Protein AF-A0A2I1HV55-F1 (afdb_monomer_lite)

Radius of gyration: 21.76 Å; chains: 1; bounding box: 55×46×58 Å

Secondary structure (DSSP, 8-state):
--SSHHHHHHHHHHHIIIIIIS--SS----TT-TTTTPPPTT-S-HHHHHHHHHHHHHSTTEEE--HHHHHHHHHHHHHH---TT------GGGHHHHHHHHHHHHHHHHHHHHHHHHSEESS--SS-HHHHHHHHHHIIIIIIB-TTSPBPPSHHHHHHHHT-HHHHHHSS---HHHHHHHHHHHHHHHHHTTS--EEE--HHHHHHHHHHHHTTTGGGSHHHHHHHHHHHHTSEEP-GGGSS-SSTTT-HHHHHHHHHHHHHTTTT--------

Sequence (276 aa):
MSDIYEVLETIKERHEREKHEEGKEESQIDPSCPICYKVKEGSEPEWFKEFWKIFRKVILATMNYNKNTIRKLEEYIVLTRKDKDDKYILNRKKRKRVKELEKVNRKGEELLDVIVVSIKYRDEPNYKKIGIISVIKMICEHYIFDKEDNLLVEEKKIEGILGNEELLKYKYIIEDDELDRRFVVLEEWLEKEKIVIIEFITQHTMRYFKEILHMEKSILNEENRDTVKNFQKNIKYQWWDKNKYPEPWVNDDLTDKIIGKIVETKGFVEEYSDES

pLDDT: mean 83.13, std 14.66, range [30.66, 95.81]

Structure (mmCIF, N/CA/C/O backbone):
data_AF-A0A2I1HV55-F1
#
_entry.id   AF-A0A2I1HV55-F1
#
loop_
_atom_site.group_PDB
_atom_site.id
_atom_site.type_symbol
_atom_site.label_atom_id
_atom_site.label_alt_id
_atom_site.label_comp_id
_atom_site.label_asym_id
_atom_site.label_entity_id
_atom_site.label_seq_id
_atom_site.pdbx_PDB_ins_code
_atom_site.Cartn_x
_atom_site.Cartn_y
_atom_site.Cartn_z
_atom_site.occupancy
_atom_site.B_iso_or_equiv
_atom_site.auth_seq_id
_atom_site.auth_comp_id
_atom_site.auth_asym_id
_atom_site.auth_atom_id
_atom_site.pdbx_PDB_model_num
ATOM 1 N N . MET A 1 1 ? -14.077 2.758 -5.188 1.00 56.19 1 MET A N 1
ATOM 2 C CA . MET A 1 1 ? -14.573 1.470 -4.689 1.00 56.19 1 MET A CA 1
ATOM 3 C C . MET A 1 1 ? -13.497 0.842 -3.829 1.00 56.19 1 MET A C 1
ATOM 5 O O . MET A 1 1 ? -12.349 0.787 -4.272 1.00 56.19 1 MET A O 1
ATOM 9 N N . SER A 1 2 ? -13.857 0.478 -2.605 1.00 75.75 2 SER A N 1
ATOM 10 C CA . SER A 1 2 ? -13.031 -0.210 -1.622 1.00 75.75 2 SER A CA 1
ATOM 11 C C . SER A 1 2 ? -13.100 -1.714 -1.865 1.00 75.75 2 SER A C 1
ATOM 13 O O . SER A 1 2 ? -14.172 -2.276 -2.041 1.00 75.75 2 SER A O 1
ATOM 15 N N . ASP A 1 3 ? -11.952 -2.374 -1.862 1.00 85.69 3 ASP A N 1
ATOM 16 C CA . ASP A 1 3 ? -11.796 -3.817 -2.068 1.00 85.69 3 ASP A CA 1
ATOM 17 C C . ASP A 1 3 ? -11.895 -4.637 -0.769 1.00 85.69 3 ASP A C 1
ATOM 19 O O . ASP A 1 3 ? -11.708 -5.850 -0.792 1.00 85.69 3 ASP A O 1
ATOM 23 N N . ILE A 1 4 ? -12.198 -3.989 0.362 1.00 86.94 4 ILE A N 1
ATOM 24 C CA . ILE A 1 4 ? -12.287 -4.636 1.682 1.00 86.94 4 ILE A CA 1
ATOM 25 C C . ILE A 1 4 ? -13.660 -4.512 2.344 1.00 86.94 4 ILE A C 1
ATOM 27 O O . ILE A 1 4 ? -13.966 -5.293 3.241 1.00 86.94 4 ILE A O 1
ATOM 31 N N . TYR A 1 5 ? -14.492 -3.550 1.936 1.00 88.12 5 TYR A N 1
ATOM 32 C CA . TYR A 1 5 ? -15.674 -3.163 2.712 1.00 88.12 5 TYR A CA 1
ATOM 33 C C . TYR A 1 5 ? -16.725 -4.279 2.828 1.00 88.12 5 TYR A C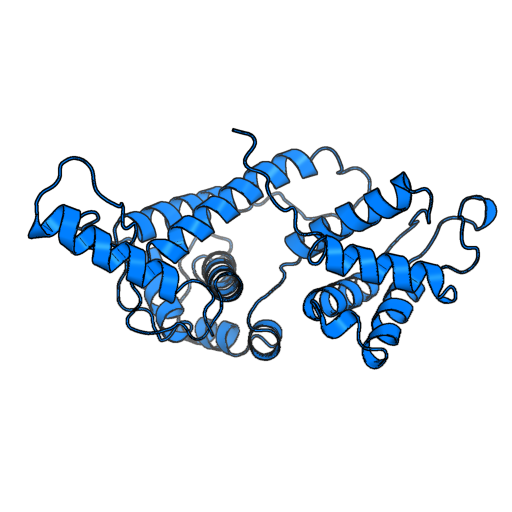 1
ATOM 35 O O . TYR A 1 5 ? -17.126 -4.620 3.937 1.00 88.12 5 TYR A O 1
ATOM 43 N N . GLU A 1 6 ? -17.114 -4.906 1.715 1.00 90.31 6 GLU A N 1
ATOM 44 C CA . GLU A 1 6 ? -18.122 -5.984 1.711 1.00 90.31 6 GLU A CA 1
ATOM 45 C C . GLU A 1 6 ? -17.689 -7.200 2.550 1.00 90.31 6 GLU A C 1
ATOM 47 O O . GLU A 1 6 ? -18.490 -7.801 3.274 1.00 90.31 6 GLU A O 1
ATOM 52 N N . VAL A 1 7 ? -16.396 -7.538 2.491 1.00 91.06 7 VAL A N 1
ATOM 53 C CA . VAL A 1 7 ? -15.806 -8.633 3.274 1.00 91.06 7 VAL A CA 1
ATOM 54 C C . VAL A 1 7 ? -15.873 -8.313 4.767 1.00 91.06 7 VAL A C 1
ATOM 56 O O . VAL A 1 7 ? -16.269 -9.167 5.562 1.00 91.06 7 VAL A O 1
ATOM 59 N N . LEU A 1 8 ? -15.531 -7.081 5.155 1.00 91.06 8 LEU A N 1
ATOM 60 C CA . LEU A 1 8 ? -15.565 -6.645 6.551 1.00 91.06 8 LEU A CA 1
ATOM 61 C C . LEU A 1 8 ? -16.991 -6.592 7.111 1.00 91.06 8 LEU A C 1
ATOM 63 O O . LEU A 1 8 ? -17.203 -7.044 8.235 1.00 91.06 8 LEU A O 1
ATOM 67 N N . GLU A 1 9 ? -17.971 -6.113 6.341 1.00 91.38 9 GLU A N 1
ATOM 68 C CA . GLU A 1 9 ? -19.377 -6.121 6.772 1.00 91.38 9 GLU A CA 1
ATOM 69 C C . GLU A 1 9 ? -19.891 -7.551 6.988 1.00 91.38 9 GLU A C 1
ATOM 71 O O . GLU A 1 9 ? -20.493 -7.837 8.021 1.00 91.38 9 GLU A O 1
ATOM 76 N N . THR A 1 10 ? -19.542 -8.491 6.104 1.00 92.75 10 THR A N 1
ATOM 77 C CA . THR A 1 10 ? -19.904 -9.910 6.280 1.00 92.75 10 THR A CA 1
ATOM 78 C C . THR A 1 10 ? -19.297 -10.510 7.557 1.00 92.75 10 THR A C 1
ATOM 80 O O . THR A 1 10 ? -19.974 -11.228 8.300 1.00 92.75 10 THR A O 1
ATOM 83 N N . ILE A 1 11 ? -18.017 -10.225 7.832 1.00 92.81 11 ILE A N 1
ATOM 84 C CA . ILE A 1 11 ? -17.323 -10.682 9.049 1.00 92.81 11 ILE A CA 1
ATOM 85 C C . ILE A 1 11 ? -18.006 -10.119 10.299 1.00 92.81 11 ILE A C 1
ATOM 87 O O . ILE A 1 11 ? -18.261 -10.861 11.250 1.00 92.81 11 ILE A O 1
ATOM 91 N N . LYS A 1 12 ? -18.329 -8.826 10.278 1.00 91.69 12 LYS A N 1
ATOM 92 C CA . LYS A 1 12 ? -18.973 -8.100 11.373 1.00 91.69 12 LYS A CA 1
ATOM 93 C C . LYS A 1 12 ? -20.374 -8.626 11.670 1.00 91.69 12 LYS A C 1
ATOM 95 O O . LYS A 1 12 ? -20.667 -8.923 12.824 1.00 91.69 12 LYS A O 1
ATOM 100 N N . GLU A 1 13 ? -21.222 -8.799 10.657 1.00 93.00 13 GLU A N 1
ATOM 101 C CA . GLU A 1 13 ? -22.581 -9.335 10.833 1.00 93.00 13 GLU A CA 1
ATOM 102 C C . GLU A 1 13 ? -22.577 -10.744 11.435 1.00 93.00 13 GLU A C 1
ATOM 104 O O . GLU A 1 13 ? -23.430 -11.084 12.259 1.00 93.00 13 GLU A O 1
ATOM 109 N N . ARG A 1 14 ? -21.616 -11.582 11.028 1.00 93.88 14 ARG A N 1
ATOM 110 C CA . ARG A 1 14 ? -21.459 -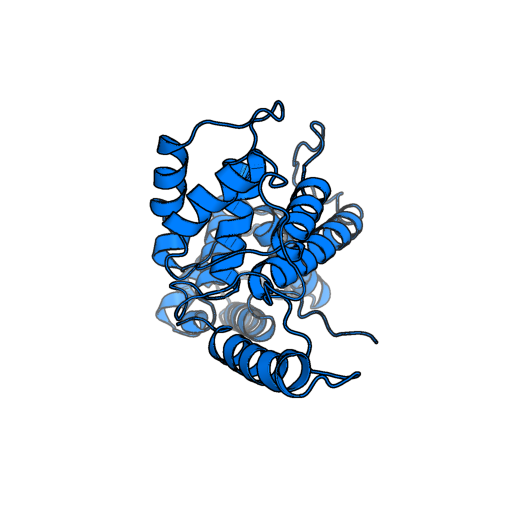12.922 11.598 1.00 93.88 14 ARG A CA 1
ATOM 111 C C . ARG A 1 14 ? -20.933 -12.860 13.033 1.00 93.88 14 ARG A C 1
ATOM 113 O O . ARG A 1 14 ? -21.473 -13.554 13.889 1.00 93.88 14 ARG A O 1
ATOM 120 N N . HIS A 1 15 ? -19.925 -12.030 13.300 1.00 94.81 15 HIS A N 1
ATOM 121 C CA . HIS A 1 15 ? -19.361 -11.860 14.639 1.00 94.81 15 HIS A CA 1
ATOM 122 C C . HIS A 1 15 ? -20.397 -11.354 15.645 1.00 94.81 15 HIS A C 1
ATOM 124 O O . HIS A 1 15 ? -20.510 -11.930 16.723 1.00 94.81 15 HIS A O 1
ATOM 130 N N . GLU A 1 16 ? -21.173 -10.325 15.293 1.00 93.56 16 GLU A N 1
ATOM 131 C CA . GLU A 1 16 ? -22.202 -9.759 16.172 1.00 93.56 16 GLU A CA 1
ATOM 132 C C . GLU A 1 16 ? -23.207 -10.837 16.596 1.00 93.56 16 GLU A C 1
ATOM 134 O O . GLU A 1 16 ? -23.417 -11.075 17.786 1.00 93.56 16 GLU A O 1
ATOM 139 N N . ARG A 1 17 ? -23.734 -11.583 15.622 1.00 95.19 17 ARG A N 1
ATOM 140 C CA . ARG A 1 17 ? -24.693 -12.661 15.867 1.00 95.19 17 ARG A CA 1
ATOM 141 C C . ARG A 1 17 ? -24.103 -13.787 16.706 1.00 95.19 17 ARG A C 1
ATOM 143 O O . ARG A 1 17 ? -24.653 -14.157 17.735 1.00 95.19 17 ARG A O 1
ATOM 150 N N . GLU A 1 18 ? -22.970 -14.342 16.288 1.00 95.56 18 GLU A N 1
ATOM 151 C CA . GLU A 1 18 ? -22.400 -15.522 16.942 1.00 95.56 18 GLU A CA 1
ATOM 152 C C . GLU A 1 18 ? -21.845 -15.196 18.332 1.00 95.56 18 GLU A C 1
ATOM 154 O O . GLU A 1 18 ? -22.039 -15.973 19.269 1.00 95.56 18 GLU A O 1
ATOM 159 N N . LYS A 1 19 ? -21.148 -14.061 18.480 1.00 94.50 19 LYS A N 1
ATOM 160 C CA . LYS A 1 19 ? -20.424 -13.729 19.710 1.00 94.50 19 LYS A CA 1
ATOM 161 C C . LYS A 1 19 ? -21.252 -12.938 20.710 1.00 94.50 19 LYS A C 1
ATOM 163 O O . LYS A 1 19 ? -21.110 -13.175 21.911 1.00 94.50 19 LYS A O 1
ATOM 168 N N . HIS A 1 20 ? -22.056 -11.984 20.245 1.00 94.00 20 HIS A N 1
ATOM 169 C CA . HIS A 1 20 ? -22.759 -11.044 21.119 1.00 94.00 20 HIS A CA 1
ATOM 170 C C . HIS A 1 20 ? -24.234 -11.396 21.315 1.00 94.00 20 HIS A C 1
ATOM 172 O O . HIS A 1 20 ? -24.726 -11.236 22.431 1.00 94.00 20 HIS A O 1
ATOM 178 N N . GLU A 1 21 ? -24.915 -11.932 20.298 1.00 93.81 21 GLU A N 1
ATOM 179 C CA . GLU A 1 21 ? -26.325 -12.339 20.413 1.00 93.81 21 GLU A CA 1
ATOM 180 C C . GLU A 1 21 ? -26.481 -13.789 20.903 1.00 93.81 21 GLU A C 1
ATOM 182 O O . GLU A 1 21 ? -27.211 -14.050 21.857 1.00 93.81 21 GLU A O 1
ATOM 187 N N . GLU A 1 22 ? -25.783 -14.739 20.273 1.00 94.31 22 GLU A N 1
ATOM 188 C CA . GLU A 1 22 ? -25.900 -16.179 20.553 1.00 94.31 22 GLU A CA 1
ATOM 189 C C . GLU A 1 22 ? -24.940 -16.665 21.653 1.00 94.31 22 GLU A C 1
ATOM 191 O O . GLU A 1 22 ? -25.144 -17.737 22.223 1.00 94.31 22 GLU A O 1
ATOM 196 N N . GLY A 1 23 ? -23.891 -15.894 21.958 1.00 90.12 23 GLY A N 1
ATOM 197 C CA . GLY A 1 23 ? -22.930 -16.211 23.018 1.00 90.12 23 GLY A CA 1
ATOM 198 C C . GLY A 1 23 ? -22.081 -17.460 22.756 1.00 90.12 23 GLY A C 1
ATOM 199 O O . GLY A 1 23 ? -21.675 -18.128 23.708 1.00 90.12 23 GLY A O 1
ATOM 200 N N . LYS A 1 24 ? -21.804 -17.795 21.489 1.00 91.44 24 LYS A N 1
ATOM 201 C CA . LYS A 1 24 ? -20.988 -18.961 21.124 1.00 91.44 24 LYS A CA 1
ATOM 202 C C . LYS A 1 24 ? -19.561 -18.848 21.680 1.00 91.44 24 LYS A C 1
ATOM 204 O O . LYS A 1 24 ? -18.936 -17.778 21.674 1.00 91.44 24 LYS A O 1
ATOM 209 N N . GLU A 1 25 ? -19.030 -19.978 22.148 1.00 82.81 25 GLU A N 1
ATOM 210 C CA . GLU A 1 25 ? -17.636 -20.075 22.598 1.00 82.81 25 GLU A CA 1
ATOM 211 C C . GLU A 1 25 ? -16.672 -19.884 21.418 1.00 82.81 25 GLU A C 1
ATOM 213 O O . GLU A 1 25 ? -15.801 -19.011 21.476 1.00 82.81 25 GLU A O 1
ATOM 218 N N . GLU A 1 26 ? -16.909 -20.610 20.322 1.00 89.25 26 GLU A N 1
ATOM 219 C CA . GLU A 1 26 ? -16.237 -20.445 19.032 1.00 89.25 26 GLU A CA 1
ATOM 220 C C . GLU A 1 26 ? -17.108 -19.610 18.086 1.00 89.25 26 GLU A C 1
ATOM 222 O O . GLU A 1 26 ? -18.242 -19.974 17.773 1.00 89.25 26 GLU A O 1
ATOM 227 N N . SER A 1 27 ? -16.579 -18.475 17.634 1.00 90.12 27 SER A N 1
ATOM 228 C CA . SER A 1 27 ? -17.272 -17.551 16.737 1.00 90.12 27 SER A CA 1
ATOM 229 C C . SER A 1 27 ? -16.304 -16.965 15.721 1.00 90.12 27 SER A C 1
ATOM 231 O O . SER A 1 27 ? -15.097 -16.883 15.972 1.00 90.12 27 SER A O 1
ATOM 233 N N . GLN A 1 28 ? -16.843 -16.446 14.621 1.00 92.06 28 GLN A N 1
ATOM 234 C CA . GLN A 1 28 ? -16.116 -15.523 13.758 1.00 92.06 28 GLN A CA 1
ATOM 235 C C . GLN A 1 28 ? -15.471 -14.415 14.602 1.00 92.06 28 GLN A C 1
ATOM 237 O O . GLN A 1 28 ? -16.089 -13.893 15.531 1.00 92.06 28 GLN A O 1
ATOM 242 N N . ILE A 1 29 ? -14.226 -14.057 14.291 1.00 91.31 29 ILE A N 1
ATOM 243 C CA . ILE A 1 29 ? -13.523 -12.935 14.921 1.00 91.31 29 ILE A CA 1
ATOM 244 C C . ILE A 1 29 ? -13.687 -11.708 14.025 1.00 91.31 29 ILE A C 1
ATOM 246 O O . ILE A 1 29 ? -13.382 -11.777 12.834 1.00 91.31 29 ILE A O 1
ATOM 250 N N . ASP A 1 30 ? -14.134 -10.598 14.612 1.00 92.00 30 ASP A N 1
ATOM 251 C CA . ASP A 1 30 ? -14.120 -9.270 13.998 1.00 92.00 30 ASP A CA 1
ATOM 252 C C . ASP A 1 30 ? -13.060 -8.392 14.689 1.00 92.00 30 ASP A C 1
ATOM 254 O O . ASP A 1 30 ? -13.270 -7.940 15.821 1.00 92.00 30 ASP A O 1
ATOM 258 N N . PRO A 1 31 ? -11.920 -8.115 14.028 1.00 90.56 31 PRO A N 1
ATOM 259 C CA . PRO A 1 31 ? -10.875 -7.246 14.563 1.00 90.56 31 PRO A CA 1
ATOM 260 C C . PRO A 1 31 ? -11.330 -5.810 14.841 1.00 90.56 31 PRO A C 1
ATOM 262 O O . PRO A 1 31 ? -10.637 -5.112 15.585 1.00 90.56 31 PRO A O 1
ATOM 265 N N . SER A 1 32 ? -12.447 -5.366 14.252 1.00 91.69 32 SER A N 1
ATOM 266 C CA . SER A 1 32 ? -13.011 -4.019 14.396 1.00 91.69 32 SER A CA 1
ATOM 267 C C . SER A 1 32 ? -13.986 -3.879 15.573 1.00 91.69 32 SER A C 1
ATOM 269 O O . SER A 1 32 ? -14.321 -2.756 15.966 1.00 91.69 32 SER A O 1
ATOM 271 N N . CYS A 1 33 ? -14.373 -4.990 16.212 1.00 93.06 33 CYS A N 1
ATOM 272 C CA . CYS A 1 33 ? -15.414 -5.003 17.234 1.00 93.06 33 CYS A CA 1
ATOM 273 C C . CYS A 1 33 ? -15.076 -4.109 18.453 1.00 93.06 33 CYS A C 1
ATOM 275 O O . CYS A 1 33 ? -14.133 -4.390 19.206 1.00 93.06 33 CYS A O 1
ATOM 277 N N . PRO A 1 34 ? -15.863 -3.046 18.721 1.00 88.94 34 PRO A N 1
ATOM 278 C CA . PRO A 1 34 ? -15.599 -2.125 19.827 1.00 88.94 34 PRO A CA 1
ATOM 279 C C . PRO A 1 34 ? -15.957 -2.716 21.199 1.00 88.94 34 PRO A C 1
ATOM 281 O O . PRO A 1 34 ? -15.507 -2.196 22.220 1.00 88.94 34 PRO A O 1
ATOM 284 N N . ILE A 1 35 ? -16.758 -3.788 21.236 1.00 90.38 35 ILE A N 1
ATOM 285 C CA . ILE A 1 35 ? -17.125 -4.498 22.468 1.00 90.38 35 ILE A CA 1
ATOM 286 C C . ILE A 1 35 ? -15.957 -5.390 22.898 1.00 90.38 35 ILE A C 1
ATOM 288 O O . ILE A 1 35 ? -15.477 -5.277 24.027 1.00 90.38 35 ILE A O 1
ATOM 292 N N . CYS A 1 36 ? -15.447 -6.219 21.982 1.00 91.31 36 CYS A N 1
ATOM 293 C CA . CYS A 1 36 ? -14.304 -7.098 22.229 1.00 91.31 36 CYS A CA 1
ATOM 294 C C . CYS A 1 36 ? -13.002 -6.328 22.486 1.00 91.31 36 CYS A C 1
ATOM 296 O O . CYS A 1 36 ? -12.198 -6.741 23.322 1.00 91.31 36 CYS A O 1
ATOM 298 N N . TYR A 1 37 ? -12.800 -5.195 21.807 1.00 91.56 37 TYR A N 1
ATOM 299 C CA . TYR A 1 37 ? -11.558 -4.418 21.869 1.00 91.56 37 TYR A CA 1
ATOM 300 C C . TYR A 1 37 ? -11.769 -3.011 22.436 1.00 91.56 37 TYR A C 1
ATOM 302 O O . TYR A 1 37 ? -11.230 -2.029 21.923 1.00 91.56 37 TYR A O 1
ATOM 310 N N . LYS A 1 38 ? -12.544 -2.903 23.518 1.00 91.38 38 LYS A N 1
ATOM 311 C CA . LYS A 1 38 ? -12.895 -1.621 24.137 1.00 91.38 38 LYS A CA 1
ATOM 312 C C . LYS A 1 38 ? -11.663 -0.789 24.519 1.00 91.38 38 LYS A C 1
ATOM 314 O O . LYS A 1 38 ? -10.763 -1.254 25.225 1.00 91.38 38 LYS A O 1
ATOM 319 N N . VAL A 1 39 ? -11.666 0.473 24.098 1.00 90.88 39 VAL A N 1
ATOM 320 C CA . VAL A 1 39 ? -10.716 1.496 24.553 1.00 90.88 39 VAL A CA 1
ATOM 321 C C . VAL A 1 39 ? -11.201 2.039 25.896 1.00 90.88 39 VAL A C 1
ATOM 323 O O . VAL A 1 39 ? -12.391 2.309 26.072 1.00 90.88 39 VAL A O 1
ATOM 326 N N . LYS A 1 40 ? -10.298 2.149 26.876 1.00 89.62 40 LYS A N 1
ATOM 327 C CA . LYS A 1 40 ? -10.624 2.805 28.147 1.00 89.62 40 LYS A CA 1
ATOM 328 C C . LYS A 1 40 ? -10.631 4.311 27.908 1.00 89.62 40 LYS A C 1
ATOM 330 O O . LYS A 1 40 ? -9.668 4.836 27.359 1.00 89.62 40 LYS A O 1
ATOM 335 N N . GLU A 1 41 ? -11.696 4.982 28.318 1.00 84.31 41 GLU A N 1
ATOM 336 C CA . GLU A 1 41 ? -11.830 6.427 28.147 1.00 84.31 41 GLU A CA 1
ATOM 337 C C . GLU A 1 41 ? -10.637 7.166 28.771 1.00 84.31 41 GLU A C 1
ATOM 339 O O . GLU A 1 41 ? -10.267 6.899 29.918 1.00 84.31 41 GLU A O 1
ATOM 344 N N . GLY A 1 42 ? -9.998 8.042 27.992 1.00 84.56 42 GLY A N 1
ATOM 345 C CA . GLY A 1 42 ? -8.838 8.822 28.423 1.00 84.56 42 GLY A CA 1
ATOM 346 C C . GLY A 1 42 ? -7.515 8.049 28.450 1.00 84.56 42 GLY A C 1
ATOM 347 O O . GLY A 1 42 ? -6.513 8.594 28.909 1.00 84.56 42 GLY A O 1
ATOM 348 N N . SER A 1 43 ? -7.488 6.798 27.977 1.00 90.12 43 SER A N 1
ATOM 349 C CA . SER A 1 43 ? -6.251 6.006 27.853 1.00 90.12 43 SER A CA 1
ATOM 350 C C . SER A 1 43 ? -5.543 6.183 26.511 1.00 90.12 43 SER A C 1
ATOM 352 O O . SER A 1 43 ? -4.450 5.651 26.320 1.00 90.12 43 SER A O 1
ATOM 354 N N . GLU A 1 44 ? -6.158 6.911 25.581 1.00 92.00 44 GLU A N 1
ATOM 355 C CA . GLU A 1 44 ? -5.612 7.155 24.256 1.00 92.00 44 GLU A CA 1
ATOM 356 C C . GLU A 1 44 ? -4.355 8.032 24.333 1.00 92.00 44 GLU A C 1
ATOM 358 O O . GLU A 1 44 ? -4.419 9.149 24.863 1.00 92.00 44 GLU A O 1
ATOM 363 N N . PRO A 1 45 ? -3.223 7.577 23.766 1.00 90.44 45 PRO A N 1
ATOM 364 C CA . PRO A 1 45 ? -2.032 8.405 23.651 1.00 90.44 45 PRO A CA 1
ATOM 365 C C . PRO A 1 45 ? -2.301 9.671 22.833 1.00 90.44 45 PRO A C 1
ATOM 367 O O . PRO A 1 45 ? -3.048 9.639 21.855 1.00 90.44 45 PRO A O 1
ATOM 370 N N . GLU A 1 46 ? -1.641 10.776 23.178 1.00 88.88 46 GLU A N 1
ATOM 371 C CA . GLU A 1 46 ? -1.851 12.051 22.478 1.00 88.88 46 GLU A CA 1
ATOM 372 C C . GLU A 1 46 ? -1.490 11.960 20.989 1.00 88.88 46 GLU A C 1
ATOM 374 O O . GLU A 1 46 ? -2.250 12.403 20.132 1.00 88.88 46 GLU A O 1
ATOM 379 N N . TRP A 1 47 ? -0.401 11.255 20.666 1.00 88.00 47 TRP A N 1
ATOM 380 C CA . TRP A 1 47 ? 0.009 10.984 19.286 1.00 88.00 47 TRP A CA 1
ATOM 381 C C . TRP A 1 47 ? -1.079 10.264 18.474 1.00 88.00 47 TRP A C 1
ATOM 383 O O . TRP A 1 47 ? -1.219 10.496 17.273 1.00 88.00 47 TRP A O 1
ATOM 393 N N . PHE A 1 48 ? -1.869 9.403 19.124 1.00 92.38 48 PHE A N 1
ATOM 394 C CA . PHE A 1 48 ? -2.930 8.654 18.462 1.00 92.38 48 PHE A CA 1
ATOM 395 C C . PHE A 1 48 ? -4.135 9.549 18.169 1.00 92.38 48 PHE A C 1
ATOM 397 O O . PHE A 1 48 ? -4.746 9.428 17.109 1.00 92.38 48 PHE A O 1
ATOM 404 N N . LYS A 1 49 ? -4.471 10.476 19.074 1.00 90.81 49 LYS A N 1
ATOM 405 C CA . LYS A 1 49 ? -5.550 11.451 18.844 1.00 90.81 49 LYS A CA 1
ATOM 406 C C . LYS A 1 49 ? -5.236 12.338 17.642 1.00 90.81 49 LYS A C 1
ATOM 408 O O . LYS A 1 49 ? -6.104 12.528 16.789 1.00 90.81 49 LYS A O 1
ATOM 413 N N . GLU A 1 50 ? -3.991 12.799 17.547 1.00 88.25 50 GLU A N 1
ATOM 414 C CA . GLU A 1 50 ? -3.473 13.563 16.409 1.00 88.25 50 GLU A CA 1
ATOM 415 C C . GLU A 1 50 ? -3.559 12.759 15.106 1.00 88.25 50 GLU A C 1
ATOM 417 O O . GLU A 1 50 ? -4.170 13.208 14.131 1.00 88.25 50 GLU A O 1
ATOM 422 N N . PHE A 1 51 ? -3.044 11.521 15.108 1.00 91.62 51 PHE A N 1
ATOM 423 C CA . PHE A 1 51 ? -3.186 10.599 13.979 1.00 91.62 51 PHE A CA 1
ATOM 424 C C . PHE A 1 51 ? -4.650 10.461 13.552 1.00 91.62 51 PHE A C 1
ATOM 426 O O . PHE A 1 51 ? -4.980 10.676 12.385 1.00 91.62 51 PHE A O 1
ATOM 433 N N . TRP A 1 52 ? -5.542 10.147 14.495 1.00 93.06 52 TRP A N 1
ATOM 434 C CA . TRP A 1 52 ? -6.948 9.885 14.209 1.00 93.06 52 TRP A CA 1
ATOM 435 C C . TRP A 1 52 ? -7.651 11.113 13.630 1.00 93.06 52 TRP A C 1
ATOM 437 O O . TRP A 1 52 ? -8.462 10.991 12.708 1.00 93.06 52 TRP A O 1
ATOM 447 N N . LYS A 1 53 ? -7.320 12.309 14.128 1.00 89.75 53 LYS A N 1
ATOM 448 C CA . LYS A 1 53 ? -7.867 13.572 13.626 1.00 89.75 53 LYS A CA 1
ATOM 449 C C . LYS A 1 53 ? -7.459 13.851 12.181 1.00 89.75 53 LYS A C 1
ATOM 451 O O . LYS A 1 53 ? -8.292 14.335 11.413 1.00 89.75 53 LYS A O 1
ATOM 456 N N . ILE A 1 54 ? -6.216 13.556 11.805 1.00 89.44 54 ILE A N 1
ATOM 457 C CA . ILE A 1 54 ? -5.743 13.699 10.421 1.00 89.44 54 ILE A CA 1
ATOM 458 C C . ILE A 1 54 ? -6.383 12.617 9.548 1.00 89.44 54 ILE A C 1
ATOM 460 O O . ILE A 1 54 ? -6.997 12.924 8.526 1.00 89.44 54 ILE A O 1
ATOM 464 N N . PHE A 1 55 ? -6.315 11.362 9.986 1.00 92.44 55 PHE A N 1
ATOM 465 C CA . PHE A 1 55 ? -6.792 10.203 9.240 1.00 92.44 55 PHE A CA 1
ATOM 466 C C . PHE A 1 55 ? -8.269 10.325 8.850 1.00 92.44 55 PHE A C 1
ATOM 468 O O . PHE A 1 55 ? -8.607 10.168 7.678 1.00 92.44 55 PHE A O 1
ATOM 475 N N . ARG A 1 56 ? -9.147 10.724 9.782 1.00 92.12 56 ARG A N 1
ATOM 476 C CA . ARG A 1 56 ? -10.586 10.899 9.506 1.00 92.12 56 ARG A CA 1
ATOM 477 C C . ARG A 1 56 ? -10.919 12.021 8.518 1.00 92.12 56 ARG A C 1
ATOM 479 O O . ARG A 1 56 ? -12.018 12.040 7.972 1.00 92.12 56 ARG A O 1
A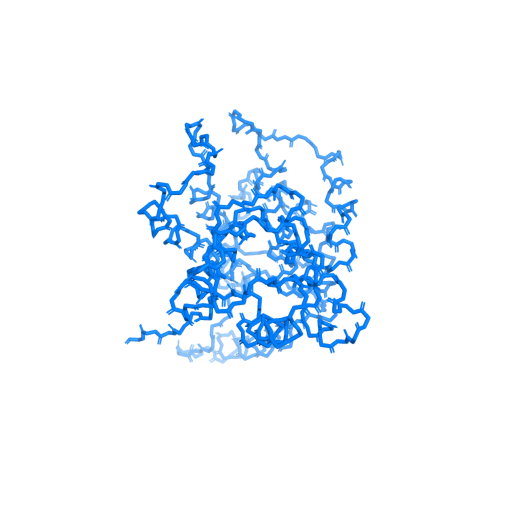TOM 486 N N . LYS A 1 57 ? -10.014 12.989 8.320 1.00 90.56 57 LYS A N 1
ATOM 487 C CA . LYS A 1 57 ? -10.183 14.054 7.316 1.00 90.56 57 LYS A CA 1
ATOM 488 C C . LYS A 1 57 ? -9.846 13.565 5.907 1.00 90.56 57 LYS A C 1
ATOM 490 O O . LYS A 1 57 ? -10.339 14.139 4.943 1.00 90.56 57 LYS A O 1
ATOM 495 N N . VAL A 1 58 ? -9.027 12.518 5.794 1.00 89.81 58 VAL A N 1
ATOM 496 C CA . VAL A 1 58 ? -8.604 11.929 4.515 1.00 89.81 58 VAL A CA 1
ATOM 497 C C . VAL A 1 58 ? -9.488 10.732 4.147 1.00 89.81 58 VAL A C 1
ATOM 499 O O . VAL A 1 58 ? -9.980 10.649 3.019 1.00 89.81 58 VAL A O 1
ATOM 502 N N . ILE A 1 59 ? -9.740 9.831 5.104 1.00 92.12 59 ILE A N 1
ATOM 503 C CA . ILE A 1 59 ? -10.599 8.650 4.945 1.00 92.12 59 ILE A CA 1
ATOM 504 C C . ILE A 1 59 ? -11.970 8.927 5.573 1.00 92.12 59 ILE A C 1
ATOM 506 O O . ILE A 1 59 ? -12.213 8.670 6.756 1.00 92.12 59 ILE A O 1
ATOM 510 N N . LEU A 1 60 ? -12.881 9.461 4.760 1.00 89.44 60 LEU A N 1
ATOM 511 C CA . LEU A 1 60 ? -14.146 10.046 5.226 1.00 89.44 60 LEU A CA 1
ATOM 512 C C . LEU A 1 60 ? -15.117 9.030 5.843 1.00 89.44 60 LEU A C 1
ATOM 514 O O . LEU A 1 60 ? -15.929 9.390 6.691 1.00 89.44 60 LEU A O 1
ATOM 518 N N . ALA A 1 61 ? -15.021 7.763 5.439 1.00 90.69 61 ALA A N 1
ATOM 519 C CA . ALA A 1 61 ? -15.905 6.698 5.904 1.00 90.69 61 ALA A CA 1
ATOM 520 C C . ALA A 1 61 ? -15.553 6.164 7.304 1.00 90.69 61 ALA A C 1
ATOM 522 O O . ALA A 1 61 ? -16.243 5.292 7.826 1.00 90.69 61 ALA A O 1
ATOM 523 N N . THR A 1 62 ? -14.469 6.636 7.920 1.00 88.94 62 THR A N 1
ATOM 524 C CA . THR A 1 62 ? -14.020 6.130 9.225 1.00 88.94 62 THR A CA 1
ATOM 525 C C . THR A 1 62 ? -14.984 6.539 10.335 1.00 88.94 62 THR A C 1
ATOM 527 O O . THR A 1 62 ? -15.324 7.710 10.508 1.00 88.94 62 THR A O 1
ATOM 530 N N . MET A 1 63 ? -15.453 5.553 11.099 1.00 89.31 63 MET A N 1
ATOM 531 C CA . MET A 1 63 ? -16.421 5.754 12.176 1.00 89.31 63 MET A CA 1
ATOM 532 C C . MET A 1 63 ? -15.749 5.718 13.540 1.00 89.31 63 MET A C 1
ATOM 534 O O . MET A 1 63 ? -15.968 6.612 14.356 1.00 89.31 63 MET A O 1
ATOM 538 N N . ASN A 1 64 ? -14.977 4.665 13.805 1.00 90.06 64 ASN A N 1
ATOM 539 C CA . ASN A 1 64 ? -14.370 4.449 15.110 1.00 90.06 64 ASN A CA 1
ATOM 540 C C . ASN A 1 64 ? -13.097 3.604 15.003 1.00 90.06 64 ASN A C 1
ATOM 542 O O . ASN A 1 64 ? -12.862 2.933 13.999 1.00 90.06 64 ASN A O 1
ATOM 546 N N . TYR A 1 65 ? -12.309 3.617 16.067 1.00 94.06 65 TYR A N 1
ATOM 547 C CA . TYR A 1 65 ? -11.160 2.743 16.274 1.00 94.06 65 TYR A CA 1
ATOM 548 C C . TYR A 1 65 ? -11.378 1.912 17.534 1.00 94.06 65 TYR A C 1
ATOM 550 O O . TYR A 1 65 ? -12.315 2.137 18.306 1.00 94.06 65 TYR A O 1
ATOM 558 N N . ASN A 1 66 ? -10.495 0.948 17.757 1.00 94.06 66 ASN A N 1
ATOM 559 C CA . ASN A 1 66 ? -10.514 0.146 18.966 1.00 94.06 66 ASN A CA 1
ATOM 560 C C . ASN A 1 66 ? -9.094 -0.058 19.518 1.00 94.06 66 ASN A C 1
ATOM 562 O O . ASN A 1 66 ? -8.112 0.480 18.999 1.00 94.06 66 ASN A O 1
ATOM 566 N N . LYS A 1 67 ? -8.969 -0.830 20.601 1.00 93.81 67 LYS A N 1
ATOM 567 C CA . LYS A 1 67 ? -7.678 -1.069 21.256 1.00 93.81 67 LYS A CA 1
ATOM 568 C C . LYS A 1 67 ? -6.661 -1.754 20.332 1.00 93.81 67 LYS A C 1
ATOM 570 O O . LYS A 1 67 ? -5.465 -1.498 20.471 1.00 93.81 67 LYS A O 1
ATOM 575 N N . ASN A 1 68 ? -7.106 -2.602 19.402 1.00 93.06 68 ASN A N 1
ATOM 576 C CA . ASN A 1 68 ? -6.207 -3.219 18.426 1.00 93.06 68 ASN A CA 1
ATOM 577 C C . ASN A 1 68 ? -5.637 -2.177 17.476 1.00 93.06 68 ASN A C 1
ATOM 579 O O . ASN A 1 68 ? -4.431 -2.201 17.256 1.00 93.06 68 ASN A O 1
ATOM 583 N N . THR A 1 69 ? -6.464 -1.252 16.980 1.00 95.06 69 THR A N 1
ATOM 584 C CA . THR A 1 69 ? -6.011 -0.173 16.093 1.00 95.06 69 THR A CA 1
ATOM 585 C C . THR A 1 69 ? -4.877 0.620 16.736 1.00 95.06 69 THR A C 1
ATOM 587 O O . THR A 1 69 ? -3.816 0.758 16.137 1.00 95.06 69 THR A O 1
ATOM 590 N N . ILE A 1 70 ? -5.065 1.072 17.984 1.00 94.62 70 ILE A N 1
ATOM 591 C CA . ILE A 1 70 ? -4.060 1.859 18.718 1.00 94.62 70 ILE A CA 1
ATOM 592 C C . ILE A 1 70 ? -2.769 1.055 18.886 1.00 94.62 70 ILE A C 1
ATOM 594 O O . ILE A 1 70 ? -1.696 1.515 18.504 1.00 94.62 70 ILE A O 1
ATOM 598 N N . ARG A 1 71 ? -2.877 -0.166 19.425 1.00 93.62 71 ARG A N 1
ATOM 599 C CA . ARG A 1 71 ? -1.714 -1.011 19.727 1.00 93.62 71 ARG A CA 1
ATOM 600 C C . ARG A 1 71 ? -0.923 -1.366 18.471 1.00 93.62 71 ARG A C 1
ATOM 602 O O . ARG A 1 71 ? 0.300 -1.358 18.487 1.00 93.62 71 ARG A O 1
ATOM 609 N N . LYS A 1 72 ? -1.614 -1.708 17.386 1.00 95.25 72 LYS A N 1
ATOM 610 C CA . LYS A 1 72 ? -0.963 -2.125 16.143 1.00 95.25 72 LYS A CA 1
ATOM 611 C C . LYS A 1 72 ? -0.308 -0.962 15.425 1.00 95.25 72 LYS A C 1
ATOM 613 O O . LYS A 1 72 ? 0.774 -1.135 14.877 1.00 95.25 72 LYS A O 1
ATOM 618 N N . LEU A 1 73 ? -0.906 0.221 15.509 1.00 94.06 73 LEU A N 1
ATOM 619 C CA . LEU A 1 73 ? -0.287 1.442 15.019 1.00 94.06 73 LEU A CA 1
ATOM 620 C C . LEU A 1 73 ? 0.958 1.820 15.833 1.00 94.06 73 LEU A C 1
ATOM 622 O O . LEU A 1 73 ? 1.959 2.225 15.253 1.00 94.06 73 LEU A O 1
ATOM 626 N N . GLU A 1 74 ? 0.936 1.627 17.153 1.00 91.38 74 GLU A N 1
ATOM 627 C CA . GLU A 1 74 ? 2.119 1.802 18.005 1.00 91.38 74 GLU A CA 1
ATOM 628 C C . GLU A 1 74 ? 3.239 0.820 17.630 1.00 91.38 74 GLU A C 1
ATOM 630 O O . GLU A 1 74 ? 4.373 1.239 17.409 1.00 91.38 74 GLU A O 1
ATOM 635 N N . GLU A 1 75 ? 2.915 -0.471 17.484 1.00 91.44 75 GLU A N 1
ATOM 636 C CA . GLU A 1 75 ? 3.857 -1.496 17.012 1.00 91.44 75 GLU A CA 1
ATOM 637 C C . GLU A 1 75 ? 4.447 -1.127 15.645 1.00 91.44 75 GLU A C 1
ATOM 639 O O . GLU A 1 75 ? 5.654 -1.262 15.452 1.00 91.44 75 GLU A O 1
ATOM 644 N N . TYR A 1 76 ? 3.618 -0.624 14.724 1.00 90.88 76 TYR A N 1
ATOM 645 C CA . TYR A 1 76 ? 4.056 -0.178 13.403 1.00 90.88 76 TYR A CA 1
ATOM 646 C C . TYR A 1 76 ? 5.049 0.979 13.513 1.00 90.88 76 TYR A C 1
ATOM 648 O O . TYR A 1 76 ? 6.150 0.884 12.982 1.00 90.88 76 TYR A O 1
ATOM 656 N N . ILE A 1 77 ? 4.700 2.034 14.255 1.00 86.62 77 ILE A N 1
ATOM 657 C CA . ILE A 1 77 ? 5.555 3.214 14.446 1.00 86.62 77 ILE A CA 1
ATOM 658 C C . ILE A 1 77 ? 6.897 2.821 15.071 1.00 86.62 77 ILE A C 1
ATOM 660 O O . ILE A 1 77 ? 7.941 3.293 14.631 1.00 86.62 77 ILE A O 1
ATOM 664 N N . VAL A 1 78 ? 6.895 1.963 16.094 1.00 84.31 78 VAL A N 1
ATOM 665 C CA . VAL A 1 78 ? 8.134 1.498 16.737 1.00 84.31 78 VAL A CA 1
ATOM 666 C C . VAL A 1 78 ? 8.991 0.691 15.763 1.00 84.31 78 VAL A C 1
ATOM 668 O O . VAL A 1 78 ? 10.210 0.836 15.762 1.00 84.31 78 VAL A O 1
ATOM 671 N N . LEU A 1 79 ? 8.365 -0.142 14.931 1.00 83.50 79 LEU A N 1
ATOM 672 C CA . LEU A 1 79 ? 9.048 -0.998 13.966 1.00 83.50 79 LEU A CA 1
ATOM 673 C C . LEU A 1 79 ? 9.669 -0.216 12.800 1.00 83.50 79 LEU A C 1
ATOM 675 O O . LEU A 1 79 ? 10.750 -0.580 12.343 1.00 83.50 79 LEU A O 1
ATOM 679 N N . THR A 1 80 ? 8.985 0.816 12.298 1.00 77.44 80 THR A N 1
ATOM 680 C CA . THR A 1 80 ? 9.381 1.549 11.081 1.00 77.44 80 THR A CA 1
ATOM 681 C C . THR A 1 80 ? 10.144 2.841 11.349 1.00 77.44 80 THR A C 1
ATOM 683 O O . THR A 1 80 ? 10.656 3.463 10.414 1.00 77.44 80 THR A O 1
ATOM 686 N N . ARG A 1 81 ? 10.289 3.243 12.617 1.00 71.88 81 ARG A N 1
ATOM 687 C CA . ARG A 1 81 ? 11.173 4.347 13.003 1.00 71.88 81 ARG A CA 1
ATOM 688 C C . ARG A 1 81 ? 12.609 4.052 12.563 1.00 71.88 81 ARG A C 1
ATOM 690 O O . ARG A 1 81 ? 13.255 3.130 13.048 1.00 71.88 81 ARG A O 1
ATOM 697 N N . LYS A 1 82 ? 13.106 4.866 11.630 1.00 60.19 82 LYS A N 1
ATOM 698 C CA . LYS A 1 82 ? 14.477 4.798 11.110 1.00 60.19 82 LYS A CA 1
ATOM 699 C C . LYS A 1 82 ? 15.440 5.340 12.171 1.00 60.19 82 LYS A C 1
ATOM 701 O O . LYS A 1 82 ? 15.297 6.489 12.590 1.00 60.19 82 LYS A O 1
ATOM 706 N N . ASP A 1 83 ? 16.431 4.548 12.580 1.00 51.75 83 ASP A N 1
ATOM 707 C CA . ASP A 1 83 ? 17.537 5.046 13.403 1.00 51.75 83 ASP A CA 1
ATOM 708 C C . ASP A 1 83 ? 18.252 6.200 12.676 1.00 51.75 83 ASP A C 1
ATOM 710 O O . ASP A 1 83 ? 18.447 6.172 11.457 1.00 51.75 83 ASP A O 1
ATOM 714 N N . LYS A 1 84 ? 18.668 7.228 13.431 1.00 46.31 84 LYS A N 1
ATOM 715 C CA . LYS A 1 84 ? 19.262 8.486 12.921 1.00 46.31 84 LYS A CA 1
ATOM 716 C C . LYS A 1 84 ? 20.503 8.294 12.024 1.00 46.31 84 LYS A C 1
ATOM 718 O O . LYS A 1 84 ? 20.887 9.229 11.321 1.00 46.31 84 LYS A O 1
ATOM 723 N N . ASP A 1 85 ? 21.095 7.100 12.015 1.00 41.97 85 ASP A N 1
ATOM 724 C CA . ASP A 1 85 ? 22.305 6.746 11.264 1.00 41.97 85 ASP A CA 1
ATOM 725 C C . ASP A 1 85 ? 22.055 6.048 9.915 1.00 41.97 85 ASP A C 1
ATOM 727 O O . ASP A 1 85 ? 23.004 5.830 9.150 1.00 41.97 85 ASP A O 1
ATOM 731 N N . ASP A 1 86 ? 20.803 5.752 9.552 1.00 44.47 86 ASP A N 1
ATOM 732 C CA . ASP A 1 86 ? 20.482 5.130 8.264 1.00 44.47 86 ASP A CA 1
ATOM 733 C C . ASP A 1 86 ? 20.459 6.156 7.119 1.00 44.47 86 ASP A C 1
ATOM 735 O O . ASP A 1 86 ? 19.451 6.438 6.467 1.00 44.47 86 ASP A O 1
ATOM 739 N N . LYS A 1 87 ? 21.637 6.715 6.815 1.00 38.97 87 LYS A N 1
ATOM 740 C CA . LYS A 1 87 ? 21.872 7.403 5.542 1.00 38.97 87 LYS A CA 1
ATOM 741 C C . LYS A 1 87 ? 21.670 6.409 4.399 1.00 38.97 87 LYS A C 1
ATOM 743 O O . LYS A 1 87 ? 22.495 5.527 4.136 1.00 38.97 87 LYS A O 1
ATOM 748 N N . TYR A 1 88 ? 20.554 6.584 3.705 1.00 42.06 88 TYR A N 1
ATOM 749 C CA . TYR A 1 88 ? 20.217 5.872 2.488 1.00 42.06 88 TYR A CA 1
ATOM 750 C C . TYR A 1 88 ? 21.256 6.177 1.397 1.00 42.06 88 TYR A C 1
ATOM 752 O O . TYR A 1 88 ? 21.331 7.284 0.874 1.00 42.06 88 TYR A O 1
ATOM 760 N N . ILE A 1 89 ? 22.115 5.202 1.093 1.00 37.81 89 ILE A N 1
ATOM 761 C CA . ILE A 1 89 ? 23.053 5.247 -0.034 1.00 37.81 89 ILE A CA 1
ATOM 762 C C . ILE A 1 89 ? 22.792 4.001 -0.876 1.00 37.81 89 ILE A C 1
ATOM 764 O O . ILE A 1 89 ? 23.120 2.886 -0.448 1.00 37.81 89 ILE A O 1
ATOM 768 N N . LEU A 1 90 ? 22.210 4.206 -2.064 1.00 42.94 90 LEU A N 1
ATOM 769 C CA . LEU A 1 90 ? 22.133 3.205 -3.127 1.00 42.94 90 LEU A CA 1
ATOM 770 C C . LEU A 1 90 ? 23.561 2.868 -3.557 1.00 42.94 90 LEU A C 1
ATOM 772 O O . LEU A 1 90 ? 24.239 3.653 -4.219 1.00 42.94 90 LEU A O 1
ATOM 776 N N . ASN A 1 91 ? 24.044 1.695 -3.171 1.00 44.41 91 ASN A N 1
ATOM 777 C CA . ASN A 1 91 ? 25.202 1.112 -3.822 1.00 44.41 91 ASN A CA 1
ATOM 778 C C . ASN A 1 91 ? 25.038 -0.407 -3.868 1.00 44.41 91 ASN A C 1
ATOM 780 O O . ASN A 1 91 ? 24.609 -1.024 -2.889 1.00 44.41 91 ASN A O 1
ATOM 784 N N . ARG A 1 92 ? 25.443 -1.003 -4.995 1.00 45.41 92 ARG A N 1
ATOM 785 C CA . ARG A 1 92 ? 25.348 -2.434 -5.361 1.00 45.41 92 ARG A CA 1
ATOM 786 C C . ARG A 1 92 ? 25.782 -3.426 -4.265 1.00 45.41 92 ARG A C 1
ATOM 788 O O . ARG A 1 92 ? 25.429 -4.598 -4.298 1.00 45.41 92 ARG A O 1
ATOM 795 N N . LYS A 1 93 ? 26.540 -2.962 -3.265 1.00 46.50 93 LYS A N 1
ATOM 796 C CA . LYS A 1 93 ? 27.067 -3.738 -2.131 1.00 46.50 93 LYS A CA 1
ATOM 797 C C . LYS A 1 93 ? 26.049 -4.062 -1.017 1.00 46.50 93 LYS A C 1
ATOM 799 O O . LYS A 1 93 ? 26.439 -4.698 -0.041 1.00 46.50 93 LYS A O 1
ATOM 804 N N . LYS A 1 94 ? 24.768 -3.674 -1.119 1.00 51.94 94 LYS A N 1
ATOM 805 C CA . LYS A 1 94 ? 23.767 -3.864 -0.041 1.00 51.94 94 LYS A CA 1
ATOM 806 C C . LYS A 1 94 ? 22.809 -5.066 -0.169 1.00 51.94 94 LYS A C 1
ATOM 808 O O . LYS A 1 94 ? 21.947 -5.187 0.695 1.00 51.94 94 LYS A O 1
ATOM 813 N N . ARG A 1 95 ? 23.001 -6.023 -1.095 1.00 51.47 95 ARG A N 1
ATOM 814 C CA . ARG A 1 95 ? 22.147 -7.242 -1.214 1.00 51.47 95 ARG A CA 1
ATOM 815 C C . ARG A 1 95 ? 21.955 -8.030 0.108 1.00 51.47 95 ARG A C 1
ATOM 817 O O . ARG A 1 95 ? 20.944 -8.690 0.289 1.00 51.47 95 ARG A O 1
ATOM 824 N N . LYS A 1 96 ? 22.882 -7.935 1.078 1.00 46.97 96 LYS A N 1
ATOM 825 C CA . LYS A 1 96 ? 22.762 -8.597 2.398 1.00 46.97 96 LYS A CA 1
ATOM 826 C C . LYS A 1 96 ? 21.908 -7.831 3.429 1.00 46.97 96 LYS A C 1
ATOM 828 O O . LYS A 1 96 ? 21.315 -8.477 4.282 1.00 46.97 96 LYS A O 1
ATOM 833 N N . ARG A 1 97 ? 21.816 -6.493 3.349 1.00 51.50 97 ARG A N 1
ATOM 834 C CA . ARG A 1 97 ? 20.945 -5.678 4.232 1.00 51.50 97 ARG A CA 1
ATOM 835 C C . ARG A 1 97 ? 19.482 -5.688 3.784 1.00 51.50 97 ARG A C 1
ATOM 837 O O . ARG A 1 97 ? 18.600 -5.474 4.603 1.00 51.50 97 ARG A O 1
ATOM 844 N N . VAL A 1 98 ? 19.245 -5.984 2.506 1.00 56.59 98 VAL A N 1
ATOM 845 C CA . VAL A 1 98 ? 17.906 -6.110 1.921 1.00 56.59 98 VAL A CA 1
ATOM 846 C C . VAL A 1 98 ? 17.079 -7.169 2.660 1.00 56.59 98 VAL A C 1
ATOM 848 O O . VAL A 1 98 ? 15.966 -6.864 3.042 1.00 56.59 98 VAL A O 1
ATOM 851 N N . LYS A 1 99 ? 17.646 -8.329 3.028 1.00 58.41 99 LYS A N 1
ATOM 852 C CA . LYS A 1 99 ? 16.900 -9.392 3.739 1.00 58.41 99 LYS A CA 1
ATOM 853 C C . LYS A 1 99 ? 16.432 -9.040 5.153 1.00 58.41 99 LYS A C 1
ATOM 855 O O . LYS A 1 99 ? 15.412 -9.548 5.612 1.00 58.41 99 LYS A O 1
ATOM 860 N N . GLU A 1 100 ? 17.201 -8.243 5.892 1.00 60.56 100 GLU A N 1
ATOM 861 C CA . GLU A 1 100 ? 16.787 -7.787 7.228 1.00 60.56 100 GLU A CA 1
ATOM 862 C C . GLU A 1 100 ? 15.739 -6.681 7.112 1.00 60.56 100 GLU A C 1
ATOM 864 O O . GLU A 1 100 ? 14.729 -6.726 7.811 1.00 60.56 100 GLU A O 1
ATOM 869 N N . LEU A 1 101 ? 15.927 -5.768 6.155 1.00 64.12 101 LEU A N 1
ATOM 870 C CA . LEU A 1 101 ? 14.956 -4.730 5.824 1.00 64.12 101 LEU A CA 1
ATOM 871 C C . LEU A 1 101 ? 13.633 -5.329 5.313 1.00 64.12 101 LEU A C 1
ATOM 873 O O . LEU A 1 101 ? 12.570 -4.920 5.753 1.00 64.12 101 LEU A O 1
ATOM 877 N N . GLU A 1 102 ? 13.683 -6.368 4.478 1.00 67.00 102 GLU A N 1
ATOM 878 C CA . GLU A 1 102 ? 12.520 -7.131 4.005 1.00 67.00 102 GLU A CA 1
ATOM 879 C C . GLU A 1 102 ? 11.731 -7.751 5.159 1.00 67.00 102 GLU A C 1
ATOM 881 O O . GLU A 1 102 ? 10.505 -7.734 5.147 1.00 67.00 102 GLU A O 1
ATOM 886 N N . LYS A 1 103 ? 12.404 -8.292 6.184 1.00 69.62 103 LYS A N 1
ATOM 887 C CA . LYS A 1 103 ? 11.718 -8.858 7.357 1.00 69.62 103 LYS A CA 1
ATOM 888 C C . LYS A 1 103 ? 11.014 -7.788 8.185 1.00 69.62 103 LYS A C 1
ATOM 890 O O . LYS A 1 103 ? 9.918 -8.041 8.679 1.00 69.62 103 LYS A O 1
ATOM 895 N N . VAL A 1 104 ? 11.650 -6.633 8.369 1.00 72.88 104 VAL A N 1
ATOM 896 C CA . VAL A 1 104 ? 11.055 -5.488 9.074 1.00 72.88 104 VAL A CA 1
ATOM 897 C C . VAL A 1 104 ? 9.863 -4.957 8.282 1.00 72.88 104 VAL A C 1
ATOM 899 O O . VAL A 1 104 ? 8.781 -4.821 8.843 1.00 72.88 104 VAL A O 1
ATOM 902 N N . ASN A 1 105 ? 10.017 -4.774 6.972 1.00 74.00 105 ASN A N 1
ATOM 903 C CA . ASN A 1 105 ? 8.952 -4.295 6.096 1.00 74.00 105 ASN A CA 1
ATOM 904 C C . ASN A 1 105 ? 7.771 -5.258 6.049 1.00 74.00 105 ASN A C 1
ATOM 906 O O . ASN A 1 105 ? 6.642 -4.817 6.196 1.00 74.00 105 ASN A O 1
ATOM 910 N N . ARG A 1 106 ? 8.015 -6.569 5.937 1.00 78.44 106 ARG A N 1
ATOM 911 C CA . ARG A 1 106 ? 6.958 -7.592 5.969 1.00 78.44 106 ARG A CA 1
ATOM 912 C C . ARG A 1 106 ? 6.119 -7.498 7.236 1.00 78.44 106 ARG A C 1
ATOM 914 O O . ARG A 1 106 ? 4.902 -7.420 7.163 1.00 78.44 106 ARG A O 1
ATOM 921 N N . LYS A 1 107 ? 6.780 -7.433 8.394 1.00 84.38 107 LYS A N 1
ATOM 922 C CA . LYS A 1 107 ? 6.093 -7.222 9.672 1.00 84.38 107 LYS A CA 1
ATOM 923 C C . LYS A 1 107 ? 5.336 -5.893 9.686 1.00 84.38 107 LYS A C 1
ATOM 925 O O . LYS A 1 107 ? 4.253 -5.826 10.249 1.00 84.38 107 LYS A O 1
ATOM 930 N N . GLY A 1 108 ? 5.888 -4.848 9.071 1.00 87.50 108 GLY A N 1
ATOM 931 C CA . GLY A 1 108 ? 5.221 -3.559 8.898 1.00 87.50 108 GLY A CA 1
ATOM 932 C C . GLY A 1 108 ? 3.930 -3.673 8.088 1.00 87.50 108 GLY A C 1
ATOM 933 O O . GLY A 1 108 ? 2.890 -3.222 8.557 1.00 87.50 108 GLY A O 1
ATOM 934 N N . GLU A 1 109 ? 3.970 -4.326 6.926 1.00 87.44 109 GLU A N 1
ATOM 935 C CA . GLU A 1 109 ? 2.799 -4.560 6.068 1.00 87.44 109 GLU A CA 1
ATOM 936 C C . GLU A 1 109 ? 1.741 -5.428 6.769 1.00 87.44 109 GLU A C 1
ATOM 938 O O . GLU A 1 109 ? 0.560 -5.086 6.762 1.00 87.44 109 GLU A O 1
ATOM 943 N N . GLU A 1 110 ? 2.150 -6.488 7.478 1.00 90.62 110 GLU A N 1
ATOM 944 C CA . GLU A 1 110 ? 1.247 -7.306 8.306 1.00 90.62 110 GLU A CA 1
ATOM 945 C C . GLU A 1 110 ? 0.547 -6.465 9.389 1.00 90.62 110 GLU A C 1
ATOM 947 O O . GLU A 1 110 ? -0.644 -6.637 9.662 1.00 90.62 110 GLU A O 1
ATOM 952 N N . LEU A 1 111 ? 1.266 -5.528 10.017 1.00 93.62 111 LEU A N 1
ATOM 953 C CA . LEU A 1 111 ? 0.679 -4.613 10.994 1.00 93.62 111 LEU A CA 1
ATOM 954 C C . LEU A 1 111 ? -0.307 -3.645 10.333 1.00 93.62 111 LEU A C 1
ATOM 956 O O . LEU A 1 111 ? -1.390 -3.447 10.882 1.00 93.62 111 LEU A O 1
ATOM 960 N N . LEU A 1 112 ? 0.031 -3.077 9.173 1.00 94.25 112 LEU A N 1
ATOM 961 C CA . LEU A 1 112 ? -0.844 -2.176 8.409 1.00 94.25 112 LEU A CA 1
ATOM 962 C C . LEU A 1 112 ? -2.141 -2.869 7.996 1.00 94.25 112 LEU A C 1
ATOM 964 O O . LEU A 1 112 ? -3.218 -2.296 8.163 1.00 94.25 112 LEU A O 1
ATOM 968 N N . ASP A 1 113 ? -2.056 -4.124 7.568 1.00 92.94 113 ASP A N 1
ATOM 969 C CA . ASP A 1 113 ? -3.213 -4.957 7.265 1.00 92.94 113 ASP A CA 1
ATOM 970 C C . ASP A 1 113 ? -4.144 -5.101 8.467 1.00 92.94 113 ASP A C 1
ATOM 972 O O . ASP A 1 113 ? -5.347 -4.846 8.355 1.00 92.94 113 ASP A O 1
ATOM 976 N N . VAL A 1 114 ? -3.588 -5.434 9.636 1.00 93.62 114 VAL A N 1
ATOM 977 C CA . VAL A 1 114 ? -4.359 -5.538 10.882 1.00 93.62 114 VAL A CA 1
ATOM 978 C C . VAL A 1 114 ? -4.948 -4.184 11.287 1.00 93.62 114 VAL A C 1
ATOM 980 O O . VAL A 1 114 ? -6.097 -4.125 11.731 1.00 93.62 114 VAL A O 1
ATOM 983 N N . ILE A 1 115 ? -4.198 -3.089 11.132 1.00 95.81 115 ILE A N 1
ATOM 984 C CA . ILE A 1 115 ? -4.677 -1.735 11.440 1.00 95.81 115 ILE A CA 1
ATOM 985 C C . ILE A 1 115 ? -5.905 -1.422 10.586 1.00 95.81 115 ILE A C 1
ATOM 987 O O . ILE A 1 115 ? -6.940 -1.065 11.151 1.00 95.81 115 ILE A O 1
ATOM 991 N N . VAL A 1 116 ? -5.825 -1.615 9.266 1.00 95.31 116 VAL A N 1
ATOM 992 C CA . VAL A 1 116 ? -6.921 -1.324 8.331 1.00 95.31 116 VAL A CA 1
ATOM 993 C C . VAL A 1 116 ? -8.181 -2.115 8.679 1.00 95.31 116 VAL A C 1
ATOM 995 O O . VAL A 1 116 ? -9.250 -1.521 8.795 1.00 95.31 116 VAL A O 1
ATOM 998 N N . VAL A 1 117 ? -8.074 -3.425 8.922 1.00 93.88 117 VAL A N 1
ATOM 999 C CA . VAL A 1 117 ? -9.256 -4.250 9.249 1.00 93.88 117 VAL A CA 1
ATOM 1000 C C . VAL A 1 117 ? -9.787 -4.024 10.669 1.00 93.88 117 VAL A C 1
ATOM 1002 O O . VAL A 1 117 ? -10.923 -4.381 10.960 1.00 93.88 117 VAL A O 1
ATOM 1005 N N . SER A 1 118 ? -8.989 -3.439 11.569 1.00 94.50 118 SER A N 1
ATOM 1006 C CA . SER A 1 118 ? -9.430 -3.093 12.930 1.00 94.50 118 SER A CA 1
ATOM 1007 C C . SER A 1 118 ? -10.198 -1.772 13.014 1.00 94.50 118 SER A C 1
ATOM 1009 O O . SER A 1 118 ? -10.798 -1.471 14.047 1.00 94.50 118 SER A O 1
ATOM 1011 N N . ILE A 1 119 ? -10.170 -0.960 11.956 1.00 94.56 119 ILE A N 1
ATOM 1012 C CA . ILE A 1 119 ? -10.902 0.303 11.902 1.00 94.56 119 ILE A CA 1
ATOM 1013 C C . ILE A 1 119 ? -12.361 0.013 11.564 1.00 94.56 119 ILE A C 1
ATOM 1015 O O . ILE A 1 119 ? -12.673 -0.716 10.626 1.00 94.56 119 ILE A O 1
ATOM 1019 N N . LYS A 1 120 ? -13.277 0.630 12.312 1.00 91.50 120 LYS A N 1
ATOM 1020 C CA . LYS A 1 120 ? -14.702 0.558 12.010 1.00 91.50 120 LYS A CA 1
ATOM 1021 C C . LYS A 1 120 ? -15.055 1.625 10.984 1.00 91.50 120 LYS A C 1
ATOM 1023 O O . LYS A 1 120 ? -14.898 2.820 11.251 1.00 91.50 120 LYS A O 1
ATOM 1028 N N . TYR A 1 121 ? -15.583 1.196 9.846 1.00 92.00 121 TYR A N 1
ATOM 1029 C CA . TYR A 1 121 ? -16.098 2.069 8.796 1.00 92.00 121 TYR A CA 1
ATOM 1030 C C . TYR A 1 121 ? -17.617 2.214 8.923 1.00 92.00 121 TYR A C 1
ATOM 1032 O O . TYR A 1 121 ? -18.306 1.295 9.363 1.00 92.00 121 TYR A O 1
ATOM 1040 N N . ARG A 1 122 ? -18.132 3.402 8.605 1.00 89.44 122 ARG A N 1
ATOM 1041 C CA . ARG A 1 122 ? -19.571 3.672 8.530 1.00 89.44 122 ARG A CA 1
ATOM 1042 C C . ARG A 1 122 ? -20.131 3.206 7.191 1.00 89.44 122 ARG A C 1
ATOM 1044 O O . ARG A 1 122 ? -21.156 2.544 7.170 1.00 89.44 122 ARG A O 1
ATOM 1051 N N . ASP A 1 123 ? -19.421 3.556 6.126 1.00 90.06 123 ASP A N 1
ATOM 1052 C CA . ASP A 1 123 ? -19.787 3.345 4.729 1.00 90.06 123 ASP A CA 1
ATOM 1053 C C . ASP A 1 123 ? -18.556 2.841 3.958 1.00 90.06 123 ASP A C 1
ATOM 1055 O O . ASP A 1 123 ? -17.467 2.695 4.524 1.00 90.06 123 ASP A O 1
ATOM 1059 N N . GLU A 1 124 ? -18.701 2.615 2.655 1.00 91.31 124 GLU A N 1
ATOM 1060 C CA . GLU A 1 124 ? -17.585 2.240 1.793 1.00 91.31 124 GLU A CA 1
ATOM 1061 C C . GLU A 1 124 ? -16.498 3.346 1.763 1.00 91.31 124 GLU A C 1
ATOM 1063 O O . GLU A 1 124 ? -16.792 4.505 1.445 1.00 91.31 124 GLU A O 1
ATOM 1068 N N . PRO A 1 125 ? -15.225 3.032 2.073 1.00 91.75 125 PRO A N 1
ATOM 1069 C CA . PRO A 1 125 ? -14.136 4.003 2.015 1.00 91.75 125 PRO A CA 1
ATOM 1070 C C . PRO A 1 125 ? -13.897 4.600 0.621 1.00 91.75 125 PRO A C 1
ATOM 1072 O O . PRO A 1 125 ? -13.984 3.927 -0.406 1.00 91.75 125 PRO A O 1
ATOM 1075 N N . ASN A 1 126 ? -13.455 5.862 0.591 1.00 90.81 126 ASN A N 1
ATOM 1076 C CA . ASN A 1 126 ? -13.062 6.576 -0.631 1.00 90.81 126 ASN A CA 1
ATOM 1077 C C . ASN A 1 126 ? -11.751 6.066 -1.267 1.00 90.81 126 ASN A C 1
ATOM 1079 O O . ASN A 1 126 ? -11.369 6.538 -2.339 1.00 90.81 126 ASN A O 1
ATOM 1083 N N . TYR A 1 127 ? -11.092 5.091 -0.639 1.00 91.50 127 TYR A N 1
ATOM 1084 C CA . TYR A 1 127 ? -9.855 4.460 -1.089 1.00 91.50 127 TYR A CA 1
ATOM 1085 C C . TYR A 1 127 ? -9.955 2.930 -0.995 1.00 91.50 127 TYR A C 1
ATOM 1087 O O . TYR A 1 127 ? -10.654 2.388 -0.137 1.00 91.50 127 TYR A O 1
ATOM 1095 N N . LYS A 1 128 ? -9.217 2.232 -1.865 1.00 92.50 128 LYS A N 1
ATOM 1096 C CA . LYS A 1 128 ? -8.914 0.801 -1.693 1.00 92.50 128 LYS A CA 1
ATOM 1097 C C . LYS A 1 128 ? -8.002 0.596 -0.482 1.00 92.50 128 LYS A C 1
ATOM 1099 O O . LYS A 1 128 ? -7.363 1.551 -0.038 1.00 92.50 128 LYS A O 1
ATOM 1104 N N . LYS A 1 129 ? -7.870 -0.643 -0.005 1.00 92.62 129 LYS A N 1
ATOM 1105 C CA . LYS A 1 129 ? -6.972 -1.029 1.094 1.00 92.62 129 LYS A CA 1
ATOM 1106 C C . LYS A 1 129 ? -5.575 -0.440 0.927 1.00 92.62 129 LYS A C 1
ATOM 1108 O O . LYS A 1 129 ? -5.108 0.244 1.828 1.00 92.62 129 LYS A O 1
ATOM 1113 N N . ILE A 1 130 ? -4.964 -0.613 -0.247 1.00 90.12 130 ILE A N 1
ATOM 1114 C CA . ILE A 1 130 ? -3.623 -0.084 -0.548 1.00 90.12 130 ILE A CA 1
ATOM 1115 C C . ILE A 1 130 ? -3.540 1.443 -0.396 1.00 90.12 130 ILE A C 1
ATOM 1117 O O . ILE A 1 130 ? -2.571 1.955 0.148 1.00 90.12 130 ILE A O 1
ATOM 1121 N N . GLY A 1 131 ? -4.588 2.176 -0.779 1.00 91.94 131 GLY A N 1
ATOM 1122 C CA . GLY A 1 131 ? -4.653 3.626 -0.597 1.00 91.94 131 GLY A CA 1
ATOM 1123 C C . GLY A 1 131 ? -4.807 4.037 0.865 1.00 91.94 131 GLY A C 1
ATOM 1124 O O . GLY A 1 131 ? -4.167 4.987 1.311 1.00 91.94 131 GLY A O 1
ATOM 1125 N N . ILE A 1 132 ? -5.615 3.301 1.636 1.00 94.62 132 ILE A N 1
ATOM 1126 C CA . ILE A 1 132 ? -5.745 3.514 3.086 1.00 94.62 132 ILE A CA 1
ATOM 1127 C C . ILE A 1 132 ? -4.395 3.262 3.769 1.00 94.62 132 ILE A C 1
ATOM 1129 O O . ILE A 1 132 ? -3.981 4.071 4.597 1.00 94.62 132 ILE A O 1
ATOM 1133 N N . ILE A 1 133 ? -3.691 2.193 3.384 1.00 94.19 133 ILE A N 1
ATOM 1134 C CA . ILE A 1 133 ? -2.336 1.882 3.851 1.00 94.19 133 ILE A CA 1
ATOM 1135 C C . ILE A 1 133 ? -1.387 3.044 3.547 1.00 94.19 133 ILE A C 1
ATOM 1137 O O . ILE A 1 133 ? -0.761 3.548 4.477 1.00 94.19 133 ILE A O 1
ATOM 1141 N N . SER A 1 134 ? -1.337 3.537 2.303 1.00 92.12 134 SER A N 1
ATOM 1142 C CA . SER A 1 134 ? -0.501 4.694 1.942 1.00 92.12 134 SER A CA 1
ATOM 1143 C C . SER A 1 134 ? -0.784 5.911 2.828 1.00 92.12 134 SER A C 1
ATOM 1145 O O . SER A 1 134 ? 0.143 6.566 3.294 1.00 92.12 134 SER A O 1
ATOM 1147 N N . VAL A 1 135 ? -2.057 6.200 3.120 1.00 92.50 135 VAL A N 1
ATOM 1148 C CA . VAL A 1 135 ? -2.428 7.310 4.012 1.00 92.50 135 VAL A CA 1
ATOM 1149 C C . VAL A 1 135 ? -1.928 7.075 5.441 1.00 92.50 135 VAL A C 1
ATOM 1151 O O . VAL A 1 135 ? -1.417 8.009 6.056 1.00 92.50 135 VAL A O 1
ATOM 1154 N N . ILE A 1 136 ? -2.035 5.853 5.975 1.00 93.56 136 ILE A N 1
ATOM 1155 C CA . ILE A 1 136 ? -1.508 5.517 7.309 1.00 93.56 136 ILE A CA 1
ATOM 1156 C C . ILE A 1 136 ? 0.007 5.743 7.352 1.00 93.56 136 ILE A C 1
ATOM 1158 O O . ILE A 1 136 ? 0.478 6.453 8.244 1.00 93.56 136 ILE A O 1
ATOM 1162 N N . LYS A 1 137 ? 0.749 5.199 6.377 1.00 90.44 137 LYS A N 1
ATOM 1163 C CA . LYS A 1 137 ? 2.209 5.344 6.293 1.00 90.44 137 LYS A CA 1
ATOM 1164 C C . LYS A 1 137 ? 2.625 6.812 6.245 1.00 90.44 137 LYS A C 1
ATOM 1166 O O . LYS A 1 137 ? 3.376 7.255 7.111 1.00 90.44 137 LYS A O 1
ATOM 1171 N N . MET A 1 138 ? 2.029 7.597 5.341 1.00 86.94 138 MET A N 1
ATOM 1172 C CA . MET A 1 138 ? 2.285 9.037 5.240 1.00 86.94 138 MET A CA 1
ATOM 1173 C C . MET A 1 138 ? 2.084 9.760 6.571 1.00 86.94 138 MET A C 1
ATOM 1175 O O . MET A 1 138 ? 2.919 10.579 6.960 1.00 86.94 138 MET A O 1
ATOM 1179 N N . ILE A 1 139 ? 0.968 9.497 7.266 1.00 88.19 139 ILE A N 1
ATOM 1180 C CA . ILE A 1 139 ? 0.685 10.169 8.536 1.00 88.19 139 ILE A CA 1
ATOM 1181 C C . ILE A 1 139 ? 1.767 9.810 9.555 1.00 88.19 139 ILE A C 1
ATOM 1183 O O . ILE A 1 139 ? 2.365 10.712 10.144 1.00 88.19 139 ILE A O 1
ATOM 1187 N N . CYS A 1 140 ? 2.054 8.519 9.726 1.00 85.94 140 CYS A N 1
ATOM 1188 C CA . CYS A 1 140 ? 3.044 8.028 10.681 1.00 85.94 140 CYS A CA 1
ATOM 1189 C C . CYS A 1 140 ? 4.460 8.549 10.412 1.00 85.94 140 CYS A C 1
ATOM 1191 O O . CYS A 1 140 ? 5.138 8.952 11.357 1.00 85.94 140 CYS A O 1
ATOM 1193 N N . GLU A 1 141 ? 4.894 8.575 9.152 1.00 78.81 141 GLU A N 1
ATOM 1194 C CA . GLU A 1 141 ? 6.275 8.902 8.782 1.00 78.81 141 GLU A CA 1
ATOM 1195 C C . GLU A 1 141 ? 6.554 10.402 8.663 1.00 78.81 141 GLU A C 1
ATOM 1197 O O . GLU A 1 141 ? 7.699 10.831 8.827 1.00 78.81 141 GLU A O 1
ATOM 1202 N N . HIS A 1 142 ? 5.540 11.216 8.357 1.00 76.12 142 HIS A N 1
ATOM 1203 C CA . HIS A 1 142 ? 5.754 12.627 8.011 1.00 76.12 142 HIS A CA 1
ATOM 1204 C C . HIS A 1 142 ? 4.964 13.612 8.867 1.00 76.12 142 HIS A C 1
ATOM 1206 O O . HIS A 1 142 ? 5.283 14.804 8.889 1.00 76.12 142 HIS A O 1
ATOM 1212 N N . TYR A 1 143 ? 3.928 13.146 9.567 1.00 74.31 143 TYR A N 1
ATOM 1213 C CA . TYR A 1 143 ? 2.933 14.033 10.158 1.00 74.31 143 TYR A CA 1
ATOM 1214 C C . TYR A 1 143 ? 2.595 13.735 11.614 1.00 74.31 143 TYR A C 1
ATOM 1216 O O . TYR A 1 143 ? 1.818 14.498 12.178 1.00 74.31 143 TYR A O 1
ATOM 1224 N N . ILE A 1 144 ? 3.175 12.729 12.269 1.00 76.06 144 ILE A N 1
ATOM 1225 C CA . ILE A 1 144 ? 3.037 12.581 13.729 1.00 76.06 144 ILE A CA 1
ATOM 1226 C C . ILE A 1 144 ? 4.237 13.213 14.438 1.00 76.06 144 ILE A C 1
ATOM 1228 O O . ILE A 1 144 ? 4.051 14.142 15.224 1.00 76.06 144 ILE A O 1
ATOM 1232 N N . PHE A 1 145 ? 5.452 12.775 14.106 1.00 76.38 145 PHE A N 1
ATOM 1233 C CA . PHE A 1 145 ? 6.680 13.141 14.816 1.00 76.38 145 PHE A CA 1
ATOM 1234 C C . PHE A 1 145 ? 7.633 13.970 13.948 1.00 76.38 145 PHE A C 1
ATOM 1236 O O . PHE A 1 145 ? 7.726 13.754 12.739 1.00 76.38 145 PHE A O 1
ATOM 1243 N N . ASP A 1 146 ? 8.348 14.915 14.556 1.00 70.06 146 ASP A N 1
ATOM 1244 C CA . ASP A 1 146 ? 9.496 15.573 13.932 1.00 70.06 146 ASP A CA 1
ATOM 1245 C C . ASP A 1 146 ? 10.766 14.697 14.012 1.00 70.06 146 ASP A C 1
ATOM 1247 O O . ASP A 1 146 ? 10.747 13.563 14.489 1.00 70.06 146 ASP A O 1
ATOM 1251 N N . LYS A 1 147 ? 11.905 15.224 13.545 1.00 67.88 147 LYS A N 1
ATOM 1252 C CA . LYS A 1 147 ? 13.201 14.515 13.594 1.00 67.88 147 LYS A CA 1
ATOM 1253 C C . LYS A 1 147 ? 13.737 14.295 15.021 1.00 67.88 147 LYS A C 1
ATOM 1255 O O . LYS A 1 147 ? 14.720 13.571 15.201 1.00 67.88 147 LYS A O 1
ATOM 1260 N N . GLU A 1 148 ? 13.146 14.957 16.009 1.00 68.25 148 GLU A N 1
ATOM 1261 C CA . GLU A 1 148 ? 13.488 14.925 17.432 1.00 68.25 148 GLU A CA 1
ATOM 1262 C C . GLU A 1 148 ? 12.433 14.176 18.267 1.00 68.25 148 GLU A C 1
ATOM 1264 O O . GLU A 1 148 ? 12.514 14.192 19.491 1.00 68.25 148 GLU A O 1
ATOM 1269 N N . ASP A 1 149 ? 11.494 13.476 17.617 1.00 68.94 149 ASP A N 1
ATOM 1270 C CA . ASP A 1 149 ? 10.374 12.753 18.231 1.00 68.94 149 ASP A CA 1
ATOM 1271 C C . ASP A 1 149 ? 9.324 13.632 18.933 1.00 68.94 149 ASP A C 1
ATOM 1273 O O . ASP A 1 149 ? 8.474 13.122 19.671 1.00 68.94 149 ASP A O 1
ATOM 1277 N N . ASN A 1 150 ? 9.306 14.939 18.666 1.00 75.00 150 ASN A N 1
ATOM 1278 C CA . ASN A 1 150 ? 8.249 15.817 19.157 1.00 75.00 150 ASN A CA 1
ATOM 1279 C C . ASN A 1 150 ? 7.010 15.724 18.258 1.00 75.00 150 ASN A C 1
ATOM 1281 O O . ASN A 1 150 ? 7.106 15.632 17.032 1.00 75.00 150 ASN A O 1
ATOM 1285 N N . LEU A 1 151 ? 5.824 15.800 18.863 1.00 75.62 151 LEU A N 1
ATOM 1286 C CA . LEU A 1 151 ? 4.567 15.885 18.120 1.00 75.62 151 LEU A CA 1
ATOM 1287 C C . LEU A 1 151 ? 4.494 17.199 17.344 1.00 75.62 151 LEU A C 1
ATOM 1289 O O . LEU A 1 151 ? 4.633 18.266 17.944 1.00 75.62 151 LEU A O 1
ATOM 1293 N N . LEU A 1 152 ? 4.237 17.144 16.030 1.00 69.62 152 LEU A N 1
ATOM 1294 C CA . LEU A 1 152 ? 4.053 18.385 15.261 1.00 69.62 152 LEU A CA 1
ATOM 1295 C C . LEU A 1 152 ? 2.591 18.885 15.232 1.00 69.62 152 LEU A C 1
ATOM 1297 O O . LEU A 1 152 ? 1.658 18.096 15.346 1.00 69.62 152 LEU A O 1
ATOM 1301 N N . VAL A 1 153 ? 2.386 20.184 14.997 1.00 61.09 153 VAL A N 1
ATOM 1302 C CA . VAL A 1 153 ? 1.063 20.853 15.023 1.00 61.09 153 VAL A CA 1
ATOM 1303 C C . VAL A 1 153 ? 0.378 20.872 13.634 1.00 61.09 153 VAL A C 1
ATOM 1305 O O . VAL A 1 153 ? 1.042 20.797 12.601 1.00 61.09 153 VAL A O 1
ATOM 1308 N N . GLU A 1 154 ? -0.960 20.932 13.620 1.00 62.62 154 GLU A N 1
ATOM 1309 C CA . GLU A 1 154 ? -1.877 20.198 12.721 1.00 62.62 154 GLU A CA 1
ATOM 1310 C C . GLU A 1 154 ? -2.211 20.752 11.319 1.00 62.62 154 GLU A C 1
ATOM 1312 O O . GLU A 1 154 ? -2.430 19.954 10.409 1.00 62.62 154 GLU A O 1
ATOM 1317 N N . GLU A 1 155 ? -2.339 22.062 11.092 1.00 60.31 155 GLU A N 1
ATOM 1318 C CA . GLU A 1 155 ? -3.084 22.529 9.897 1.00 60.31 155 GLU A CA 1
ATOM 1319 C C . GLU A 1 155 ? -2.353 22.308 8.565 1.00 60.31 155 GLU A C 1
ATOM 1321 O O . GLU A 1 155 ? -2.923 21.730 7.638 1.00 60.31 155 GLU A O 1
ATOM 1326 N N . LYS A 1 156 ? -1.064 22.658 8.483 1.00 64.12 156 LYS A N 1
ATOM 1327 C CA . LYS A 1 156 ? -0.263 22.496 7.250 1.00 64.12 156 LYS A CA 1
ATOM 1328 C C . LYS A 1 156 ? -0.076 21.033 6.827 1.00 64.12 156 LYS A C 1
ATOM 1330 O O . LYS A 1 156 ? 0.302 20.754 5.693 1.00 64.12 156 LYS A O 1
ATOM 1335 N N . LYS A 1 157 ? -0.322 20.088 7.737 1.00 69.56 157 LYS A N 1
ATOM 1336 C CA . LYS A 1 157 ? -0.113 18.652 7.514 1.00 69.56 157 LYS A CA 1
ATOM 1337 C C . LYS A 1 157 ? -1.200 18.034 6.647 1.00 69.56 157 LYS A C 1
ATOM 1339 O O . LYS A 1 157 ? -0.915 17.245 5.754 1.00 69.56 157 LYS A O 1
ATOM 1344 N N . ILE A 1 158 ? -2.445 18.426 6.903 1.00 70.31 158 ILE A N 1
ATOM 1345 C CA . ILE A 1 158 ? -3.616 17.896 6.200 1.00 70.31 158 ILE A CA 1
ATOM 1346 C C . ILE A 1 158 ? -3.618 18.368 4.745 1.00 70.31 158 ILE A C 1
ATOM 1348 O O . ILE A 1 158 ? -3.886 17.568 3.853 1.00 70.31 158 ILE A O 1
ATOM 1352 N N . GLU A 1 159 ? -3.265 19.634 4.501 1.00 76.75 159 GLU A N 1
ATOM 1353 C CA . GLU A 1 159 ? -3.117 20.176 3.144 1.00 76.75 159 GLU A CA 1
ATOM 1354 C C . GLU A 1 159 ? -2.063 19.408 2.339 1.00 76.75 159 GLU A C 1
ATOM 1356 O O . GLU A 1 159 ? -2.291 19.112 1.172 1.00 76.75 159 GLU A O 1
ATOM 1361 N N . GLY A 1 160 ? -0.951 19.012 2.969 1.00 80.00 160 GLY A N 1
ATOM 1362 C CA . GLY A 1 160 ? 0.088 18.209 2.319 1.00 80.00 160 GLY A CA 1
ATOM 1363 C C . GLY A 1 160 ? -0.383 16.813 1.896 1.00 80.00 160 GLY A C 1
ATOM 1364 O O . GLY A 1 160 ? -0.054 16.369 0.799 1.00 80.00 160 GLY A O 1
ATOM 1365 N N . ILE A 1 161 ? -1.190 16.136 2.722 1.00 81.00 161 ILE A N 1
ATOM 1366 C CA . ILE A 1 161 ? -1.743 14.814 2.376 1.00 81.00 161 ILE A CA 1
ATOM 1367 C C . ILE A 1 161 ? -2.817 14.946 1.293 1.00 81.00 161 ILE A C 1
ATOM 1369 O O . ILE A 1 161 ? -2.791 14.222 0.301 1.00 81.00 161 ILE A O 1
ATOM 1373 N N . LEU A 1 162 ? -3.756 15.882 1.462 1.00 81.56 162 LEU A N 1
ATOM 1374 C CA . LEU A 1 162 ? -4.845 16.096 0.504 1.00 81.56 162 LEU A CA 1
ATOM 1375 C C . LEU A 1 162 ? -4.348 16.647 -0.839 1.00 81.56 162 LEU A C 1
ATOM 1377 O O . LEU A 1 162 ? -4.977 16.396 -1.862 1.00 81.56 162 LEU A O 1
ATOM 1381 N N . GLY A 1 163 ? -3.236 17.382 -0.835 1.00 83.81 163 GLY A N 1
ATOM 1382 C CA . GLY A 1 163 ? -2.569 17.910 -2.022 1.00 83.81 163 GLY A CA 1
ATOM 1383 C C . GLY A 1 163 ? -1.547 16.962 -2.651 1.00 83.81 163 GLY A C 1
ATOM 1384 O O . GLY A 1 163 ? -0.882 17.357 -3.605 1.00 83.81 163 GLY A O 1
ATOM 1385 N N . ASN A 1 164 ? -1.386 15.734 -2.143 1.00 89.56 164 ASN A N 1
ATOM 1386 C CA . ASN A 1 164 ? -0.440 14.780 -2.713 1.00 89.56 164 ASN A CA 1
ATOM 1387 C C . ASN A 1 164 ? -0.904 14.338 -4.115 1.00 89.56 164 ASN A C 1
ATOM 1389 O O . ASN A 1 164 ? -1.912 13.646 -4.259 1.00 89.56 164 ASN A O 1
ATOM 1393 N N . GLU A 1 165 ? -0.160 14.735 -5.151 1.00 89.81 165 GLU A N 1
ATOM 1394 C CA . GLU A 1 165 ? -0.522 14.494 -6.556 1.00 89.81 165 GLU A CA 1
ATOM 1395 C C . GLU A 1 165 ? -0.673 13.003 -6.887 1.00 89.81 165 GLU A C 1
ATOM 1397 O O . GLU A 1 165 ? -1.575 12.621 -7.634 1.00 89.81 165 GLU A O 1
ATOM 1402 N N . GLU A 1 166 ? 0.177 12.156 -6.309 1.00 91.44 166 GLU A N 1
ATOM 1403 C CA . GLU A 1 166 ? 0.178 10.712 -6.539 1.00 91.44 166 GLU A CA 1
ATOM 1404 C C . GLU A 1 166 ? -1.067 10.057 -5.931 1.00 91.44 166 GLU A C 1
ATOM 1406 O O . GLU A 1 166 ? -1.800 9.353 -6.627 1.00 91.44 166 GLU A O 1
ATOM 1411 N N . LEU A 1 167 ? -1.393 10.389 -4.678 1.00 90.81 167 LEU A N 1
ATOM 1412 C CA . LEU A 1 167 ? -2.614 9.941 -4.013 1.00 90.81 167 LEU A CA 1
ATOM 1413 C C . LEU A 1 167 ? -3.871 10.462 -4.724 1.00 90.81 167 LEU A C 1
ATOM 1415 O O . LEU A 1 167 ? -4.852 9.732 -4.871 1.00 90.81 167 LEU A O 1
ATOM 1419 N N . LEU A 1 168 ? -3.860 11.708 -5.203 1.00 90.50 168 LEU A N 1
ATOM 1420 C CA . LEU A 1 168 ? -4.981 12.282 -5.948 1.00 90.50 168 LEU A CA 1
ATOM 1421 C C . LEU A 1 168 ? -5.212 11.558 -7.278 1.00 90.50 168 LEU A C 1
ATOM 1423 O O . LEU A 1 168 ? -6.365 11.222 -7.584 1.00 90.50 168 LEU A O 1
ATOM 1427 N N . LYS A 1 169 ? -4.132 11.310 -8.031 1.00 91.31 169 LYS A N 1
ATOM 1428 C CA . LYS A 1 169 ? -4.157 10.709 -9.369 1.00 91.31 169 LYS A CA 1
ATOM 1429 C C . LYS A 1 169 ? -4.413 9.203 -9.327 1.00 91.31 169 LYS A C 1
ATOM 1431 O O . LYS A 1 169 ? -5.300 8.729 -10.030 1.00 91.31 169 LYS A O 1
ATOM 1436 N N . TYR A 1 170 ? -3.674 8.468 -8.500 1.00 90.50 170 TYR A N 1
ATOM 1437 C CA . TYR A 1 170 ? -3.660 7.001 -8.502 1.00 90.50 170 TYR A CA 1
ATOM 1438 C C . TYR A 1 170 ? -4.402 6.368 -7.324 1.00 90.50 170 TYR A C 1
ATOM 1440 O O . TYR A 1 170 ? -4.662 5.170 -7.347 1.00 90.50 170 TYR A O 1
ATOM 1448 N N . LYS A 1 171 ? -4.808 7.155 -6.317 1.00 90.94 171 LYS A N 1
ATOM 1449 C CA . LYS A 1 171 ? -5.486 6.681 -5.092 1.00 90.94 171 LYS A CA 1
ATOM 1450 C C . LYS A 1 171 ? -4.623 5.809 -4.176 1.00 90.94 171 LYS A C 1
ATOM 1452 O O . LYS A 1 171 ? -5.155 5.231 -3.235 1.00 90.94 171 LYS A O 1
ATOM 1457 N N . TYR A 1 172 ? -3.319 5.747 -4.410 1.00 91.81 172 TYR A N 1
ATOM 1458 C CA . TYR A 1 172 ? -2.317 5.169 -3.518 1.00 91.81 172 TYR A CA 1
ATOM 1459 C C . TYR A 1 172 ? -0.944 5.755 -3.858 1.00 91.81 172 TYR A C 1
ATOM 1461 O O . TYR A 1 172 ? -0.805 6.454 -4.863 1.00 91.81 172 TYR A O 1
ATOM 1469 N N . ILE A 1 173 ? 0.043 5.478 -3.011 1.00 90.94 173 ILE A N 1
ATOM 1470 C CA . ILE A 1 173 ? 1.426 5.933 -3.166 1.00 90.94 173 ILE A CA 1
ATOM 1471 C C . ILE A 1 173 ? 2.350 4.720 -3.147 1.00 90.94 173 ILE A C 1
ATOM 1473 O O . ILE A 1 173 ? 2.163 3.829 -2.320 1.00 90.94 173 ILE A O 1
ATOM 1477 N N . ILE A 1 174 ? 3.342 4.717 -4.033 1.00 90.00 174 ILE A N 1
ATOM 1478 C CA . ILE A 1 174 ? 4.496 3.819 -3.994 1.00 90.00 174 ILE A CA 1
ATOM 1479 C C . ILE A 1 174 ? 5.638 4.598 -3.336 1.00 90.00 174 ILE A C 1
ATOM 1481 O O . ILE A 1 174 ? 6.121 5.585 -3.889 1.00 90.00 174 ILE A O 1
ATOM 1485 N N . GLU A 1 175 ? 6.069 4.205 -2.145 1.00 84.75 175 GLU A N 1
ATOM 1486 C CA . GLU A 1 175 ? 7.163 4.896 -1.448 1.00 84.75 175 GLU A CA 1
ATOM 1487 C C . GLU A 1 175 ? 8.521 4.600 -2.102 1.00 84.75 175 GLU A C 1
ATOM 1489 O O . GLU A 1 175 ? 8.672 3.623 -2.836 1.00 84.75 175 GLU A O 1
ATOM 1494 N N . ASP A 1 176 ? 9.522 5.454 -1.872 1.00 82.25 176 ASP A N 1
ATOM 1495 C CA . ASP A 1 176 ? 10.837 5.317 -2.516 1.00 82.25 176 ASP A CA 1
ATOM 1496 C C . ASP A 1 176 ? 11.506 3.975 -2.175 1.00 82.25 176 ASP A C 1
ATOM 1498 O O . ASP A 1 176 ? 12.075 3.313 -3.041 1.00 82.25 176 ASP A O 1
ATOM 1502 N N . ASP A 1 177 ? 11.389 3.529 -0.925 1.00 77.44 177 ASP A N 1
ATOM 1503 C CA . ASP A 1 177 ? 11.926 2.250 -0.470 1.00 77.44 177 ASP A CA 1
ATOM 1504 C C . ASP A 1 177 ? 11.186 1.055 -1.095 1.00 77.44 177 ASP A C 1
ATOM 1506 O O . ASP A 1 177 ? 11.803 0.023 -1.371 1.00 77.44 177 ASP A O 1
ATOM 1510 N N . GLU A 1 178 ? 9.874 1.170 -1.310 1.00 84.25 178 GLU A N 1
ATOM 1511 C CA . GLU A 1 178 ? 9.067 0.180 -2.022 1.00 84.25 178 GLU A CA 1
ATOM 1512 C C . GLU A 1 178 ? 9.437 0.126 -3.506 1.00 84.25 178 GLU A C 1
ATOM 1514 O O . GLU A 1 178 ? 9.646 -0.958 -4.058 1.00 84.25 178 GLU A O 1
ATOM 1519 N N . LEU A 1 179 ? 9.579 1.290 -4.137 1.00 88.75 179 LEU A N 1
ATOM 1520 C CA . LEU A 1 179 ? 10.000 1.425 -5.523 1.00 88.75 179 LEU A CA 1
ATOM 1521 C C . LEU A 1 179 ? 11.376 0.785 -5.744 1.00 88.75 179 LEU A C 1
ATOM 1523 O O . LEU A 1 179 ? 11.561 0.020 -6.693 1.00 88.75 179 LEU A O 1
ATOM 1527 N N . ASP A 1 180 ? 12.322 1.053 -4.844 1.00 84.44 180 ASP A N 1
ATOM 1528 C CA . ASP A 1 180 ? 13.663 0.476 -4.882 1.00 84.44 180 ASP A CA 1
ATOM 1529 C C . ASP A 1 180 ? 13.637 -1.052 -4.731 1.00 84.44 180 ASP A C 1
ATOM 1531 O O . ASP A 1 180 ? 14.327 -1.752 -5.476 1.00 84.44 180 ASP A O 1
ATOM 1535 N N . ARG A 1 181 ? 12.805 -1.601 -3.833 1.00 83.38 181 ARG A N 1
ATOM 1536 C CA . ARG A 1 181 ? 12.634 -3.062 -3.693 1.00 83.38 181 ARG A CA 1
ATOM 1537 C C . ARG A 1 181 ? 12.108 -3.700 -4.972 1.00 83.38 181 ARG A C 1
ATOM 1539 O O . ARG A 1 181 ? 12.714 -4.641 -5.481 1.00 83.38 181 ARG A O 1
ATOM 1546 N N . ARG A 1 182 ? 11.014 -3.166 -5.520 1.00 90.12 182 ARG A N 1
ATOM 1547 C CA . ARG A 1 182 ? 10.416 -3.662 -6.770 1.00 90.12 182 ARG A CA 1
ATOM 1548 C C . ARG A 1 182 ? 11.422 -3.598 -7.925 1.00 90.12 182 ARG A C 1
ATOM 1550 O O . ARG A 1 182 ? 11.462 -4.500 -8.761 1.00 90.12 182 ARG A O 1
ATOM 1557 N N . PHE A 1 183 ? 12.278 -2.573 -7.949 1.00 90.44 183 PHE A N 1
ATOM 1558 C CA . PHE A 1 183 ? 13.337 -2.455 -8.949 1.00 90.44 183 PHE A CA 1
ATOM 1559 C C . PHE A 1 183 ? 14.435 -3.513 -8.769 1.00 90.44 183 PHE A C 1
ATOM 1561 O O . PHE A 1 183 ? 14.901 -4.076 -9.758 1.00 90.44 183 PHE A O 1
ATOM 1568 N N . VAL A 1 184 ? 14.834 -3.827 -7.532 1.00 87.00 184 VAL A N 1
ATOM 1569 C CA . VAL A 1 184 ? 15.794 -4.911 -7.257 1.00 87.00 184 VAL A CA 1
ATOM 1570 C C . VAL A 1 184 ? 15.264 -6.249 -7.773 1.00 87.00 184 VAL A C 1
ATOM 1572 O O . VAL A 1 184 ? 15.999 -6.963 -8.450 1.00 87.00 184 VAL A O 1
ATOM 1575 N N . VAL A 1 185 ? 13.985 -6.559 -7.537 1.00 88.94 185 VAL A N 1
ATOM 1576 C CA . VAL A 1 185 ? 13.356 -7.793 -8.046 1.00 88.94 185 VAL A CA 1
ATOM 1577 C C . VAL A 1 185 ? 13.362 -7.829 -9.580 1.00 88.94 185 VAL A C 1
ATOM 1579 O O . VAL A 1 185 ? 13.682 -8.862 -10.175 1.00 88.94 185 VAL A O 1
ATOM 1582 N N . LEU A 1 186 ? 13.071 -6.700 -10.238 1.00 92.12 186 LEU A N 1
ATOM 1583 C CA . LEU A 1 186 ? 13.192 -6.569 -11.693 1.00 92.12 186 LEU A CA 1
ATOM 1584 C C . LEU A 1 186 ? 14.634 -6.826 -12.167 1.00 92.12 186 LEU A C 1
ATOM 1586 O O . LEU A 1 186 ? 14.833 -7.596 -13.108 1.00 92.12 186 LEU A O 1
ATOM 1590 N N . GLU A 1 187 ? 15.635 -6.200 -11.539 1.00 90.00 187 GLU A N 1
ATOM 1591 C CA . GLU A 1 187 ? 17.053 -6.371 -11.891 1.00 90.00 187 GLU A CA 1
ATOM 1592 C C . GLU A 1 187 ? 17.489 -7.838 -11.747 1.00 90.00 187 GLU A C 1
ATOM 1594 O O . GLU A 1 187 ? 18.114 -8.389 -12.657 1.00 90.00 187 GLU A O 1
ATOM 1599 N N . GLU A 1 188 ? 17.123 -8.493 -10.642 1.00 88.75 188 GLU A N 1
ATOM 1600 C CA . GLU A 1 188 ? 17.452 -9.897 -10.386 1.00 88.75 188 GLU A CA 1
ATOM 1601 C C . GLU A 1 188 ? 16.804 -10.842 -11.400 1.00 88.75 188 GLU A C 1
ATOM 1603 O O . GLU A 1 188 ? 17.455 -11.779 -11.870 1.00 88.75 188 GLU A O 1
ATOM 1608 N N . TRP A 1 189 ? 15.550 -10.589 -11.784 1.00 92.56 189 TRP A N 1
ATOM 1609 C CA . TRP A 1 189 ? 14.883 -11.355 -12.834 1.00 92.56 189 TRP A CA 1
ATOM 1610 C C . TRP A 1 189 ? 15.586 -11.194 -14.191 1.00 92.56 189 TRP A C 1
ATOM 1612 O O . TRP A 1 189 ? 15.884 -12.199 -14.842 1.00 92.56 189 TRP A O 1
ATOM 1622 N N . LEU A 1 190 ? 15.918 -9.960 -14.595 1.00 90.44 190 LEU A N 1
ATOM 1623 C CA . LEU A 1 190 ? 16.630 -9.686 -15.852 1.00 90.44 190 LEU A CA 1
ATOM 1624 C C . LEU A 1 190 ? 18.003 -10.381 -15.903 1.00 90.44 190 LEU A C 1
ATOM 1626 O O . LEU A 1 190 ? 18.373 -10.938 -16.943 1.00 90.44 190 LEU A O 1
ATOM 1630 N N . GLU A 1 191 ? 18.736 -10.374 -14.783 1.00 88.19 191 GLU A N 1
ATOM 1631 C CA . GLU A 1 191 ? 20.047 -11.019 -14.640 1.00 88.19 191 GLU A CA 1
ATOM 1632 C C . GLU A 1 191 ? 19.926 -12.556 -14.662 1.00 88.19 191 GLU A C 1
ATOM 1634 O O . GLU A 1 191 ? 20.649 -13.224 -15.410 1.00 88.19 191 GLU A O 1
ATOM 1639 N N . LYS A 1 192 ? 18.982 -13.131 -13.901 1.00 89.19 192 LYS A N 1
ATOM 1640 C CA . LYS A 1 192 ? 18.757 -14.587 -13.797 1.00 89.19 192 LYS A CA 1
ATOM 1641 C C . LYS A 1 192 ? 18.348 -15.210 -15.128 1.00 89.19 192 LYS A C 1
ATOM 1643 O O . LYS A 1 192 ? 18.880 -16.256 -15.504 1.00 89.19 192 LYS A O 1
ATOM 1648 N N . GLU A 1 193 ? 17.453 -14.549 -15.855 1.00 88.94 193 GLU A N 1
ATOM 1649 C CA . GLU A 1 193 ? 16.993 -14.983 -17.178 1.00 88.94 193 GLU A CA 1
ATOM 1650 C C . GLU A 1 193 ? 17.998 -14.651 -18.297 1.00 88.94 193 GLU A C 1
ATOM 1652 O O . GLU A 1 193 ? 17.745 -14.932 -19.471 1.00 88.94 193 GLU A O 1
ATOM 1657 N N . LYS A 1 194 ? 19.159 -14.067 -17.949 1.00 86.31 194 LYS A N 1
ATOM 1658 C CA . LYS A 1 194 ? 20.227 -13.671 -18.883 1.00 86.31 194 LYS A CA 1
ATOM 1659 C C . LYS A 1 194 ? 19.702 -12.801 -20.031 1.00 86.31 194 LYS A C 1
ATOM 1661 O O . LYS A 1 194 ? 20.122 -12.938 -21.181 1.00 86.31 194 LYS A O 1
ATOM 1666 N N . ILE A 1 195 ? 18.753 -11.922 -19.719 1.00 86.44 195 ILE A N 1
ATOM 1667 C CA . ILE A 1 195 ? 18.125 -11.024 -20.688 1.00 86.44 195 ILE A CA 1
ATOM 1668 C C . ILE A 1 195 ? 19.068 -9.843 -20.938 1.00 86.44 195 ILE A C 1
ATOM 1670 O O . ILE A 1 195 ? 19.546 -9.646 -22.060 1.00 86.44 195 ILE A O 1
ATOM 1674 N N . VAL A 1 196 ? 19.350 -9.084 -19.878 1.00 85.94 196 VAL A N 1
ATOM 1675 C CA . VAL A 1 196 ? 20.239 -7.918 -19.869 1.00 85.94 196 VAL A CA 1
ATOM 1676 C C . VAL A 1 196 ? 20.896 -7.780 -18.500 1.00 85.94 196 VAL A C 1
ATOM 1678 O O . VAL A 1 196 ? 20.293 -8.118 -17.483 1.00 85.94 196 VAL A O 1
ATOM 1681 N N . ILE A 1 197 ? 22.107 -7.228 -18.462 1.00 85.62 197 ILE A N 1
ATOM 1682 C CA . ILE A 1 197 ? 22.765 -6.836 -17.213 1.00 85.62 197 ILE A CA 1
ATOM 1683 C C . ILE A 1 197 ? 22.757 -5.312 -17.115 1.00 85.62 197 ILE A C 1
ATOM 1685 O O . ILE A 1 197 ? 23.354 -4.614 -17.940 1.00 85.62 197 ILE A O 1
ATOM 1689 N N . ILE A 1 198 ? 22.096 -4.791 -16.084 1.00 86.25 198 ILE A N 1
ATOM 1690 C CA . ILE A 1 198 ? 22.053 -3.358 -15.791 1.00 86.25 198 ILE A CA 1
ATOM 1691 C C . ILE A 1 198 ? 23.417 -2.927 -15.240 1.00 86.25 198 ILE A C 1
ATOM 1693 O O . ILE A 1 198 ? 23.970 -3.552 -14.343 1.00 86.25 198 ILE A O 1
ATOM 1697 N N . GLU A 1 199 ? 24.022 -1.881 -15.789 1.00 84.25 199 GLU A N 1
ATOM 1698 C CA . GLU A 1 199 ? 25.247 -1.282 -15.253 1.00 84.25 199 GLU A CA 1
ATOM 1699 C C . GLU A 1 199 ? 24.916 -0.228 -14.193 1.00 84.25 199 GLU A C 1
ATOM 1701 O O . GLU A 1 199 ? 25.527 -0.230 -13.121 1.00 84.25 199 GLU A O 1
ATOM 1706 N N . PHE A 1 200 ? 23.965 0.660 -14.506 1.00 82.25 200 PHE A N 1
ATOM 1707 C CA . PHE A 1 200 ? 23.604 1.815 -13.688 1.00 82.25 200 PHE A CA 1
ATOM 1708 C C . PHE A 1 200 ? 22.210 2.364 -14.048 1.00 82.25 200 PHE A C 1
ATOM 1710 O O . PHE A 1 200 ? 21.780 2.284 -15.201 1.00 82.25 200 PHE A O 1
ATOM 1717 N N . ILE A 1 201 ? 21.543 2.983 -13.070 1.00 86.62 201 ILE A N 1
ATOM 1718 C CA . ILE A 1 201 ? 20.263 3.689 -13.224 1.00 86.62 201 ILE A CA 1
ATOM 1719 C C . ILE A 1 201 ? 20.316 5.085 -12.608 1.00 86.62 201 ILE A C 1
ATOM 1721 O O . ILE A 1 201 ? 21.103 5.354 -11.703 1.00 86.62 201 ILE A O 1
ATOM 1725 N N . THR A 1 202 ? 19.450 5.975 -13.089 1.00 86.75 202 THR A N 1
ATOM 1726 C CA . THR A 1 202 ? 19.316 7.343 -12.574 1.00 86.75 202 THR A CA 1
ATOM 1727 C C . THR A 1 202 ? 17.997 7.521 -11.820 1.00 86.75 202 THR A C 1
ATOM 1729 O O . THR A 1 202 ? 17.063 6.741 -11.988 1.00 86.75 202 THR A O 1
ATOM 1732 N N . GLN A 1 203 ? 17.874 8.612 -11.059 1.00 82.56 203 GLN A N 1
ATOM 1733 C CA . GLN A 1 203 ? 16.594 9.021 -10.461 1.00 82.56 203 GLN A CA 1
ATOM 1734 C C . GLN A 1 203 ? 15.499 9.250 -11.515 1.00 82.56 203 GLN A C 1
ATOM 1736 O O . GLN A 1 203 ? 14.325 8.966 -11.294 1.00 82.56 203 GLN A O 1
ATOM 1741 N N . HIS A 1 204 ? 15.883 9.714 -12.706 1.00 88.00 204 HIS A N 1
ATOM 1742 C CA . HIS A 1 204 ? 14.959 9.879 -13.822 1.00 88.00 204 HIS A CA 1
ATOM 1743 C C . HIS A 1 204 ? 14.420 8.528 -14.324 1.00 88.00 204 HIS A C 1
ATOM 1745 O O . HIS A 1 204 ? 13.230 8.408 -14.604 1.00 88.00 204 HIS A O 1
ATOM 1751 N N . THR A 1 205 ? 15.270 7.498 -14.357 1.00 88.88 205 THR A N 1
ATOM 1752 C CA . THR A 1 205 ? 14.888 6.113 -14.673 1.00 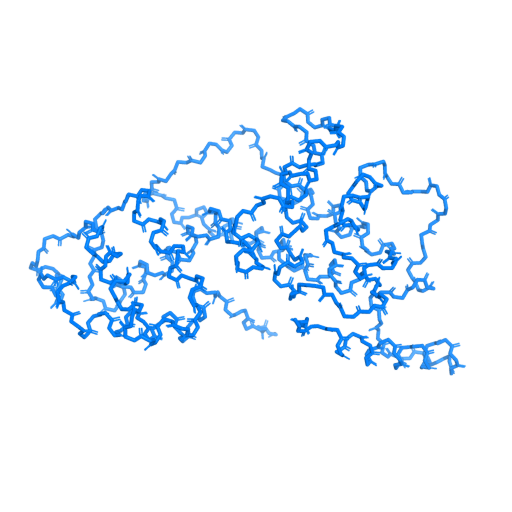88.88 205 THR A CA 1
ATOM 1753 C C . THR A 1 205 ? 13.871 5.576 -13.662 1.00 88.88 205 THR A C 1
ATOM 1755 O O . THR A 1 205 ? 12.860 5.000 -14.054 1.00 88.88 205 THR A O 1
ATOM 1758 N N . MET A 1 206 ? 14.097 5.826 -12.368 1.00 90.25 206 MET A N 1
ATOM 1759 C CA . MET A 1 206 ? 13.191 5.406 -11.291 1.00 90.25 206 MET A CA 1
ATOM 1760 C C . MET A 1 206 ? 11.825 6.088 -11.367 1.00 90.25 206 MET A C 1
ATOM 1762 O O . MET A 1 206 ? 10.808 5.449 -11.117 1.00 90.25 206 MET A O 1
ATOM 1766 N N . ARG A 1 207 ? 11.769 7.351 -11.805 1.00 91.44 207 ARG A N 1
ATOM 1767 C CA . ARG A 1 207 ? 10.495 8.043 -12.040 1.00 91.44 207 ARG A CA 1
ATOM 1768 C C . ARG A 1 207 ? 9.651 7.359 -13.119 1.00 91.44 207 ARG A C 1
ATOM 1770 O O . ARG A 1 207 ? 8.454 7.191 -12.916 1.00 91.44 207 ARG A O 1
ATOM 1777 N N . TYR A 1 208 ? 10.267 6.935 -14.226 1.00 93.56 208 TYR A N 1
ATOM 1778 C CA . TYR A 1 208 ? 9.556 6.151 -15.240 1.00 93.56 208 TYR A CA 1
ATOM 1779 C C . TYR A 1 208 ? 9.108 4.797 -14.699 1.00 93.56 208 TYR A C 1
ATOM 1781 O O . TYR A 1 208 ? 7.987 4.382 -14.963 1.00 93.56 208 TYR A O 1
ATOM 1789 N N . PHE A 1 209 ? 9.953 4.123 -13.915 1.00 94.94 209 PHE A N 1
ATOM 1790 C CA . PHE A 1 209 ? 9.566 2.861 -13.293 1.00 94.94 209 PHE A CA 1
ATOM 1791 C C . PHE A 1 209 ? 8.343 3.033 -12.386 1.00 94.94 209 PHE A C 1
ATOM 1793 O O . PHE A 1 209 ? 7.385 2.276 -12.500 1.00 94.94 209 PHE A O 1
ATOM 1800 N N . LYS A 1 210 ? 8.323 4.083 -11.559 1.00 95.00 210 LYS A N 1
ATOM 1801 C CA . LYS A 1 210 ? 7.185 4.417 -10.698 1.00 95.00 210 LYS A CA 1
ATOM 1802 C C . LYS A 1 210 ? 5.909 4.658 -11.500 1.00 95.00 210 LYS A C 1
ATOM 1804 O O . LYS A 1 210 ? 4.858 4.119 -11.171 1.00 95.00 210 LYS A O 1
ATOM 1809 N N . GLU A 1 211 ? 6.009 5.429 -12.579 1.00 94.62 211 GLU A N 1
ATOM 1810 C CA . GLU A 1 211 ? 4.886 5.686 -13.481 1.00 94.62 211 GLU A CA 1
ATOM 1811 C C . GLU A 1 211 ? 4.345 4.393 -14.103 1.00 94.62 211 GLU A C 1
ATOM 1813 O O . GLU A 1 211 ? 3.137 4.174 -14.096 1.00 94.62 211 GLU A O 1
ATOM 1818 N N . ILE A 1 212 ? 5.234 3.506 -14.555 1.00 95.19 212 ILE A N 1
ATOM 1819 C CA . ILE A 1 212 ? 4.882 2.191 -15.101 1.00 95.19 212 ILE A CA 1
ATOM 1820 C C . ILE A 1 212 ? 4.150 1.333 -14.064 1.00 95.19 212 ILE A C 1
ATOM 1822 O O . ILE A 1 212 ? 3.150 0.697 -14.391 1.00 95.19 212 ILE A O 1
ATOM 1826 N N . LEU A 1 213 ? 4.605 1.322 -12.808 1.00 94.81 213 LEU A N 1
ATOM 1827 C CA . LEU A 1 213 ? 3.945 0.564 -11.742 1.00 94.81 213 LEU A CA 1
ATOM 1828 C C . LEU A 1 213 ? 2.518 1.065 -11.465 1.00 94.81 213 LEU A C 1
ATOM 1830 O O . LEU A 1 213 ? 1.643 0.257 -11.158 1.00 94.81 213 LEU A O 1
ATOM 1834 N N . HIS A 1 214 ? 2.260 2.366 -11.623 1.00 94.25 214 HIS A N 1
ATOM 1835 C CA . HIS A 1 214 ? 0.915 2.938 -11.496 1.00 94.25 214 HIS A CA 1
ATOM 1836 C C . HIS A 1 214 ? -0.024 2.638 -12.667 1.00 94.25 214 HIS A C 1
ATOM 1838 O O . HIS A 1 214 ? -1.233 2.834 -12.543 1.00 94.25 214 HIS A O 1
ATOM 1844 N N . MET A 1 215 ? 0.495 2.167 -13.802 1.00 93.94 215 MET A N 1
ATOM 1845 C CA . MET A 1 215 ? -0.350 1.761 -14.928 1.00 93.94 215 MET A CA 1
ATOM 1846 C C . MET A 1 215 ? -1.113 0.462 -14.627 1.00 93.94 215 MET A C 1
ATOM 1848 O O . MET A 1 215 ? -2.149 0.203 -15.233 1.00 93.94 215 MET A O 1
ATOM 1852 N N . GLU A 1 216 ? -0.648 -0.358 -13.681 1.00 89.50 216 GLU A N 1
ATOM 1853 C CA . GLU A 1 216 ? -1.243 -1.662 -13.365 1.00 89.50 216 GLU A CA 1
ATOM 1854 C C . GLU A 1 216 ? -1.517 -2.486 -14.645 1.00 89.50 216 GLU A C 1
ATOM 1856 O O . GLU A 1 216 ? -0.588 -2.874 -15.344 1.00 89.50 216 GLU A O 1
ATOM 1861 N N . LYS A 1 217 ? -2.789 -2.746 -14.986 1.00 89.69 217 LYS A N 1
ATOM 1862 C CA . LYS A 1 217 ? -3.184 -3.474 -16.204 1.00 89.69 217 LYS A CA 1
ATOM 1863 C C . LYS A 1 217 ? -3.221 -2.601 -17.460 1.00 89.69 217 LYS A C 1
ATOM 1865 O O . LYS A 1 217 ? -3.154 -3.151 -18.556 1.00 89.69 217 LYS A O 1
ATOM 1870 N N . SER A 1 218 ? -3.325 -1.275 -17.333 1.00 92.12 218 SER A N 1
ATOM 1871 C CA . SER A 1 218 ? -3.367 -0.372 -18.494 1.00 92.12 218 SER A CA 1
ATOM 1872 C C . SER A 1 218 ? -2.024 -0.287 -19.217 1.00 92.12 218 SER A C 1
ATOM 1874 O O . SER A 1 218 ? -1.983 0.163 -20.358 1.00 92.12 218 SER A O 1
ATOM 1876 N N . ILE A 1 219 ? -0.941 -0.798 -18.619 1.00 93.06 219 ILE A N 1
ATOM 1877 C CA . ILE A 1 219 ? 0.363 -0.975 -19.276 1.00 93.06 219 ILE A CA 1
ATOM 1878 C C . ILE A 1 219 ? 0.274 -1.823 -20.560 1.00 93.06 219 ILE A C 1
ATOM 1880 O O . ILE A 1 219 ? 1.122 -1.704 -21.436 1.00 93.06 219 ILE A O 1
ATOM 1884 N N . LEU A 1 220 ? -0.761 -2.665 -20.688 1.00 91.81 220 LEU A N 1
ATOM 1885 C CA . LEU A 1 220 ? -1.033 -3.456 -21.891 1.00 91.81 220 LEU A CA 1
ATOM 1886 C C . LEU A 1 220 ? -1.550 -2.610 -23.067 1.00 91.81 220 LEU A C 1
ATOM 1888 O O . LEU A 1 220 ? -1.567 -3.096 -24.196 1.00 91.81 220 LEU A O 1
ATOM 1892 N N . ASN A 1 221 ? -1.994 -1.373 -22.822 1.00 92.50 221 ASN A N 1
ATOM 1893 C CA . ASN A 1 221 ? -2.431 -0.471 -23.880 1.00 92.50 221 ASN A CA 1
ATOM 1894 C C . ASN A 1 221 ? -1.217 0.016 -24.680 1.00 92.50 221 ASN A C 1
ATOM 1896 O O . ASN A 1 221 ? -0.228 0.468 -24.106 1.00 92.50 221 ASN A O 1
ATOM 1900 N N . GLU A 1 222 ? -1.335 0.025 -26.008 1.00 88.62 222 GLU A N 1
ATOM 1901 C CA . GLU A 1 222 ? -0.252 0.455 -26.904 1.00 88.62 222 GLU A CA 1
ATOM 1902 C C . GLU A 1 222 ? 0.224 1.892 -26.617 1.00 88.62 222 GLU A C 1
ATOM 1904 O O . GLU A 1 222 ? 1.413 2.179 -26.692 1.00 88.62 222 GLU A O 1
ATOM 1909 N N . GLU A 1 223 ? -0.679 2.778 -26.184 1.00 89.62 223 GLU A N 1
ATOM 1910 C CA . GLU A 1 223 ? -0.362 4.162 -25.793 1.00 89.62 223 GLU A CA 1
ATOM 1911 C C . GLU A 1 223 ? 0.634 4.262 -24.622 1.00 89.62 223 GLU A C 1
ATOM 1913 O O . GLU A 1 223 ? 1.369 5.241 -24.514 1.00 89.62 223 GLU A O 1
ATOM 1918 N N . ASN A 1 224 ? 0.688 3.240 -23.761 1.00 90.69 224 ASN A N 1
ATOM 1919 C CA . ASN A 1 224 ? 1.561 3.191 -22.588 1.00 90.69 224 ASN A CA 1
ATOM 1920 C C . ASN A 1 224 ? 2.893 2.480 -22.874 1.00 90.69 224 ASN A C 1
ATOM 1922 O O . ASN A 1 224 ? 3.826 2.552 -22.065 1.00 90.69 224 ASN A O 1
ATOM 1926 N N . ARG A 1 225 ? 3.021 1.831 -24.041 1.00 90.81 225 ARG A N 1
ATOM 1927 C CA . ARG A 1 225 ? 4.233 1.115 -24.465 1.00 90.81 225 ARG A CA 1
ATOM 1928 C C . ARG A 1 225 ? 5.437 2.051 -24.554 1.00 90.81 225 ARG A C 1
ATOM 1930 O O . ARG A 1 225 ? 6.544 1.676 -24.161 1.00 90.81 225 ARG A O 1
ATOM 1937 N N . ASP A 1 226 ? 5.218 3.285 -25.001 1.00 90.88 226 ASP A N 1
ATOM 1938 C CA . ASP A 1 226 ? 6.268 4.300 -25.104 1.00 90.88 226 ASP A CA 1
ATOM 1939 C C . ASP A 1 226 ? 6.874 4.655 -23.743 1.00 90.88 226 ASP A C 1
ATOM 1941 O O . ASP A 1 226 ? 8.080 4.889 -23.649 1.00 90.88 226 ASP A O 1
ATOM 1945 N N . THR A 1 227 ? 6.094 4.626 -22.660 1.00 92.62 227 THR A N 1
ATOM 1946 C CA . THR A 1 227 ? 6.621 4.849 -21.306 1.00 92.62 227 THR A CA 1
ATOM 1947 C C . THR A 1 227 ? 7.582 3.733 -20.897 1.00 92.62 227 THR A C 1
ATOM 1949 O O . THR A 1 227 ? 8.648 4.014 -20.345 1.00 92.62 227 THR A O 1
ATOM 1952 N N . VAL A 1 228 ? 7.279 2.479 -21.247 1.00 93.1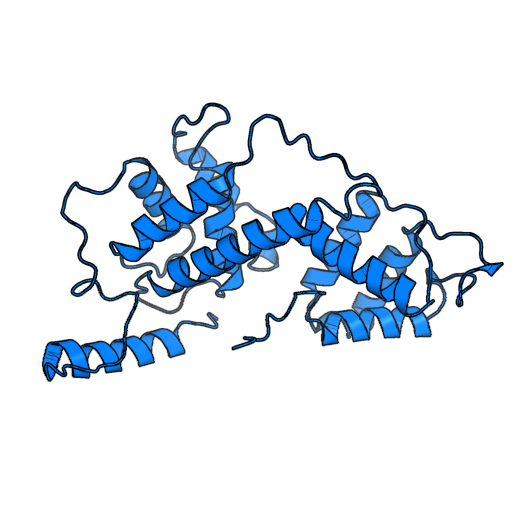2 228 VAL A N 1
ATOM 1953 C CA . VAL A 1 228 ? 8.174 1.332 -21.009 1.00 93.12 228 VAL A CA 1
ATOM 1954 C C . VAL A 1 228 ? 9.445 1.436 -21.852 1.00 93.12 228 VAL A C 1
ATOM 1956 O O . VAL A 1 228 ? 10.547 1.261 -21.327 1.00 93.12 228 VAL A O 1
ATOM 1959 N N . LYS A 1 229 ? 9.332 1.820 -23.128 1.00 91.94 229 LYS A N 1
ATOM 1960 C CA . LYS A 1 229 ? 10.501 2.066 -23.991 1.00 91.94 229 LYS A CA 1
ATOM 1961 C C . LYS A 1 229 ? 11.375 3.201 -23.460 1.00 91.94 229 LYS A C 1
ATOM 1963 O O . LYS A 1 229 ? 12.601 3.085 -23.440 1.00 91.94 229 LYS A O 1
ATOM 1968 N N . ASN A 1 230 ? 10.763 4.279 -22.970 1.00 91.62 230 ASN A N 1
ATOM 1969 C CA . ASN A 1 230 ? 11.471 5.391 -22.340 1.00 91.62 230 ASN A CA 1
ATOM 1970 C C . ASN A 1 230 ? 12.179 4.956 -21.053 1.00 91.62 230 ASN A C 1
ATOM 1972 O O . ASN A 1 230 ? 13.338 5.323 -20.850 1.00 91.62 230 ASN A O 1
ATOM 1976 N N . PHE A 1 231 ? 11.542 4.130 -20.222 1.00 93.94 231 PHE A N 1
ATOM 1977 C CA . PHE A 1 231 ? 12.195 3.506 -19.073 1.00 93.94 231 PHE A CA 1
ATOM 1978 C C . PHE A 1 231 ? 13.433 2.705 -19.494 1.00 93.94 231 PHE A C 1
ATOM 1980 O O . PHE A 1 231 ? 14.525 2.979 -18.996 1.00 93.94 231 PHE A O 1
ATOM 1987 N N . GLN A 1 232 ? 13.296 1.796 -20.467 1.00 91.94 232 GLN A N 1
ATOM 1988 C CA . GLN A 1 232 ? 14.404 0.980 -20.982 1.00 91.94 232 GLN A CA 1
ATOM 1989 C C . GLN A 1 232 ? 15.550 1.849 -21.522 1.00 91.94 232 GLN A C 1
ATOM 1991 O O . GLN A 1 232 ? 16.716 1.611 -21.216 1.00 91.94 232 GLN A O 1
ATOM 1996 N N . LYS A 1 233 ? 15.235 2.904 -22.281 1.00 90.31 233 LYS A N 1
ATOM 1997 C CA . LYS A 1 233 ? 16.227 3.821 -22.865 1.00 90.31 233 LYS A CA 1
ATOM 1998 C C . LYS A 1 233 ? 17.047 4.571 -21.810 1.00 90.31 233 LYS A C 1
ATOM 2000 O O . LYS A 1 233 ? 18.182 4.956 -22.075 1.00 90.31 233 LYS A O 1
ATOM 2005 N N . ASN A 1 234 ? 16.481 4.785 -20.624 1.00 89.62 234 ASN A N 1
ATOM 2006 C CA . ASN A 1 234 ? 17.138 5.483 -19.519 1.00 89.62 234 ASN A CA 1
ATOM 2007 C C . ASN A 1 234 ? 17.953 4.556 -18.601 1.00 89.62 234 ASN A C 1
ATOM 2009 O O . ASN A 1 234 ? 18.495 5.016 -17.592 1.00 89.62 234 ASN A O 1
ATOM 2013 N N . ILE A 1 235 ? 18.054 3.265 -18.918 1.00 88.44 235 ILE A N 1
ATOM 2014 C CA . ILE A 1 235 ? 18.921 2.321 -18.212 1.00 88.44 235 ILE A CA 1
ATOM 2015 C C . ILE A 1 235 ? 20.275 2.265 -18.919 1.00 88.44 235 ILE A C 1
ATOM 2017 O O . ILE A 1 235 ? 20.356 2.110 -20.137 1.00 88.44 235 ILE A O 1
ATOM 2021 N N . LYS A 1 236 ? 21.364 2.337 -18.148 1.00 86.06 236 LYS A N 1
ATOM 2022 C CA . LYS A 1 236 ? 22.695 2.030 -18.672 1.00 86.06 236 LYS A CA 1
ATOM 2023 C C . LYS A 1 236 ? 22.928 0.528 -18.551 1.00 86.06 236 LYS A C 1
ATOM 2025 O O . LYS A 1 236 ? 22.944 0.007 -17.439 1.00 86.06 236 LYS A O 1
ATOM 2030 N N . TYR A 1 237 ? 23.128 -0.155 -19.672 1.00 86.00 237 TYR A N 1
ATOM 2031 C CA . TYR A 1 237 ? 23.390 -1.598 -19.729 1.00 86.00 237 TYR A CA 1
ATOM 2032 C C . TYR A 1 237 ? 24.890 -1.895 -19.854 1.00 86.00 237 TYR A C 1
ATOM 2034 O O . TYR A 1 237 ? 25.637 -1.092 -20.413 1.00 86.00 237 TYR A O 1
ATOM 2042 N N . GLN A 1 238 ? 25.335 -3.060 -19.370 1.00 81.69 238 GLN A N 1
ATOM 2043 C CA . GLN A 1 238 ? 26.690 -3.552 -19.654 1.00 81.69 238 GLN A CA 1
ATOM 2044 C C . GLN A 1 238 ? 26.859 -3.868 -21.153 1.00 81.69 238 GLN A C 1
ATOM 2046 O O . GLN A 1 238 ? 25.875 -4.140 -21.836 1.00 81.69 238 GLN A O 1
ATOM 2051 N N . TRP A 1 239 ? 28.104 -3.837 -21.652 1.00 68.88 239 TRP A N 1
ATOM 2052 C CA . TRP A 1 239 ? 28.473 -4.021 -23.070 1.00 68.88 239 TRP A CA 1
ATOM 2053 C C . TRP A 1 239 ? 27.728 -5.169 -23.786 1.00 68.88 239 TRP A C 1
ATOM 2055 O O . TRP A 1 239 ? 27.551 -6.254 -23.226 1.00 68.88 239 TRP A O 1
ATOM 2065 N N . TRP A 1 240 ? 27.344 -4.918 -25.046 1.00 57.25 240 TRP A N 1
ATOM 2066 C CA . TRP A 1 240 ? 26.390 -5.698 -25.853 1.00 57.25 240 TRP A CA 1
ATOM 2067 C C . TRP A 1 240 ? 26.722 -7.191 -26.000 1.00 57.25 240 TRP A C 1
ATOM 2069 O O . TRP A 1 240 ? 25.800 -7.995 -26.074 1.00 57.25 240 TRP A O 1
ATOM 2079 N N . ASP A 1 241 ? 28.001 -7.586 -25.957 1.00 60.28 241 ASP A N 1
ATOM 2080 C CA . ASP A 1 241 ? 28.425 -8.989 -26.117 1.00 60.28 241 ASP A CA 1
ATOM 2081 C C . ASP A 1 241 ? 27.960 -9.899 -24.962 1.00 60.28 241 ASP A C 1
ATOM 2083 O O . ASP A 1 241 ? 28.023 -11.125 -25.063 1.00 60.28 241 ASP A O 1
ATOM 2087 N N . LYS A 1 242 ? 27.507 -9.313 -23.844 1.00 58.56 242 LYS A N 1
ATOM 2088 C CA . LYS A 1 242 ? 26.983 -10.038 -22.675 1.00 58.56 242 LYS A CA 1
ATOM 2089 C C . LYS A 1 242 ? 25.456 -10.061 -22.587 1.00 58.56 242 LYS A C 1
ATOM 2091 O O . LYS A 1 242 ? 24.932 -10.760 -21.722 1.00 58.56 242 LYS A O 1
ATOM 2096 N N . ASN A 1 243 ? 24.750 -9.321 -23.443 1.00 62.84 243 ASN A N 1
ATOM 2097 C CA . ASN A 1 243 ? 23.290 -9.222 -23.407 1.00 62.84 243 ASN A CA 1
ATOM 2098 C C . ASN A 1 243 ? 22.666 -9.964 -24.588 1.00 62.84 243 ASN A C 1
ATOM 2100 O O . ASN A 1 243 ? 23.202 -9.973 -25.693 1.00 62.84 243 ASN A O 1
ATOM 2104 N N . LYS A 1 244 ? 21.468 -10.516 -24.381 1.00 68.31 244 LYS A N 1
ATOM 2105 C CA . LYS A 1 244 ? 20.677 -11.108 -25.470 1.00 68.31 244 LYS A CA 1
ATOM 2106 C C . LYS A 1 244 ? 20.194 -10.053 -26.476 1.00 68.31 244 LYS A C 1
ATOM 2108 O O . LYS A 1 244 ? 19.955 -10.375 -27.637 1.00 68.31 244 LYS A O 1
ATOM 2113 N N . TYR A 1 245 ? 20.064 -8.805 -26.025 1.00 66.19 245 TYR A N 1
ATOM 2114 C CA . TYR A 1 245 ? 19.571 -7.673 -26.803 1.00 66.19 245 TYR A CA 1
ATOM 2115 C C . TYR A 1 245 ? 20.655 -6.585 -26.895 1.00 66.19 245 TYR A C 1
ATOM 2117 O O . TYR A 1 245 ? 20.962 -5.969 -25.873 1.00 66.19 245 TYR A O 1
ATOM 2125 N N . PRO A 1 246 ? 21.236 -6.336 -28.087 1.00 63.56 246 PRO A N 1
ATOM 2126 C CA . PRO A 1 246 ? 22.259 -5.302 -28.281 1.00 63.56 246 PRO A CA 1
ATOM 2127 C C . PRO A 1 246 ? 21.747 -3.879 -28.008 1.00 63.56 246 PRO A C 1
ATOM 2129 O O . PRO A 1 246 ? 22.472 -3.066 -27.444 1.00 63.56 246 PRO A O 1
ATOM 2132 N N . GLU A 1 247 ? 20.477 -3.611 -28.337 1.00 74.69 247 GLU A N 1
ATOM 2133 C CA . GLU A 1 247 ? 19.761 -2.363 -28.036 1.00 74.69 247 GLU A CA 1
ATOM 2134 C C . GLU A 1 247 ? 18.435 -2.678 -27.320 1.00 74.69 247 GLU A C 1
ATOM 2136 O O . GLU A 1 247 ? 17.379 -2.771 -27.955 1.00 74.69 247 GLU A O 1
ATOM 2141 N N . PRO A 1 248 ? 18.463 -2.880 -25.990 1.00 74.69 248 PRO A N 1
ATOM 2142 C CA . PRO A 1 248 ? 17.296 -3.304 -25.217 1.00 74.69 248 PRO A CA 1
ATOM 2143 C C . PRO A 1 248 ? 16.042 -2.436 -25.406 1.00 74.69 248 PRO A C 1
ATOM 2145 O O . PRO A 1 248 ? 14.933 -2.955 -25.384 1.00 74.69 248 PRO A O 1
ATOM 2148 N N . TRP A 1 249 ? 16.203 -1.127 -25.617 1.00 75.62 249 TRP A N 1
ATOM 2149 C CA . TRP A 1 249 ? 15.098 -0.166 -25.747 1.00 75.62 249 TRP A CA 1
ATOM 2150 C C . TRP A 1 249 ? 14.448 -0.120 -27.138 1.00 75.62 249 TRP A C 1
ATOM 2152 O O . TRP A 1 249 ? 13.394 0.492 -27.289 1.00 75.62 249 TRP A O 1
ATOM 2162 N N . VAL A 1 250 ? 15.067 -0.730 -28.155 1.00 80.69 250 VAL A N 1
ATOM 2163 C CA . VAL A 1 250 ? 14.509 -0.837 -29.521 1.00 80.69 250 VAL A CA 1
ATOM 2164 C C . VAL A 1 250 ? 13.817 -2.187 -29.724 1.00 80.69 250 VAL A C 1
ATOM 2166 O O . VAL A 1 250 ? 13.050 -2.367 -30.665 1.00 80.69 250 VAL A O 1
ATOM 2169 N N . ASN A 1 251 ? 14.072 -3.155 -28.842 1.00 85.50 251 ASN A N 1
ATOM 2170 C CA . ASN A 1 251 ? 13.568 -4.505 -29.002 1.00 85.50 251 ASN A CA 1
ATOM 2171 C C . ASN A 1 251 ? 12.155 -4.669 -28.423 1.00 85.50 251 ASN A C 1
ATOM 2173 O O . ASN A 1 251 ? 11.980 -4.767 -27.209 1.00 85.50 251 ASN A O 1
ATOM 2177 N N . ASP A 1 252 ? 11.167 -4.777 -29.311 1.00 88.44 252 ASP A N 1
ATOM 2178 C CA . ASP A 1 252 ? 9.768 -4.964 -28.925 1.00 88.44 252 ASP A CA 1
ATOM 2179 C C . ASP A 1 252 ? 9.526 -6.253 -28.122 1.00 88.44 252 ASP A C 1
ATOM 2181 O O . ASP A 1 252 ? 8.767 -6.216 -27.160 1.00 88.44 252 ASP A O 1
ATOM 2185 N N . ASP A 1 253 ? 10.226 -7.355 -28.420 1.00 89.12 253 ASP A N 1
ATOM 2186 C CA . ASP A 1 253 ? 10.106 -8.616 -27.665 1.00 89.12 253 ASP A CA 1
ATOM 2187 C C . ASP A 1 253 ? 10.590 -8.471 -26.209 1.00 89.12 253 ASP A C 1
ATOM 2189 O O . ASP A 1 253 ? 10.016 -9.062 -25.294 1.00 89.12 253 ASP A O 1
ATOM 2193 N N . LEU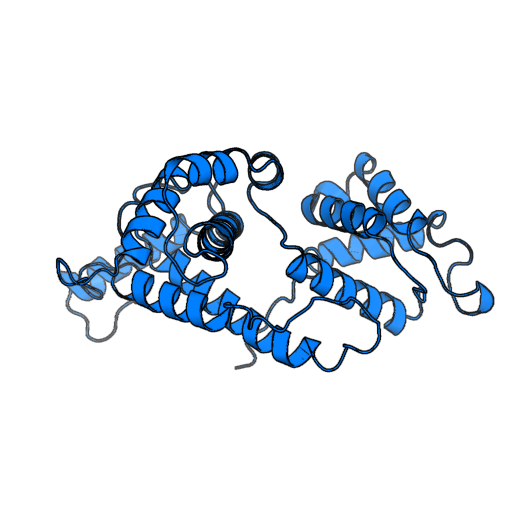 A 1 254 ? 11.613 -7.650 -25.951 1.00 89.06 254 LEU A N 1
ATOM 2194 C CA . LEU A 1 254 ? 12.019 -7.325 -24.584 1.00 89.06 254 LEU A CA 1
ATOM 2195 C C . LEU A 1 254 ? 10.988 -6.433 -23.884 1.00 89.06 254 LEU A C 1
ATOM 2197 O O . LEU A 1 254 ? 10.674 -6.672 -22.717 1.00 89.06 254 LEU A O 1
ATOM 2201 N N . THR A 1 255 ? 10.462 -5.422 -24.578 1.00 92.69 255 THR A N 1
ATOM 2202 C CA . THR A 1 255 ? 9.397 -4.566 -24.039 1.00 92.69 255 THR A CA 1
ATOM 2203 C C . THR A 1 255 ? 8.183 -5.409 -23.639 1.00 92.69 255 THR A C 1
ATOM 2205 O O . THR A 1 255 ? 7.722 -5.302 -22.504 1.00 92.69 255 THR A O 1
ATOM 2208 N N . ASP A 1 256 ? 7.741 -6.327 -24.503 1.00 93.31 256 ASP A N 1
ATOM 2209 C CA . ASP A 1 256 ? 6.627 -7.241 -24.227 1.00 93.31 256 ASP A CA 1
ATOM 2210 C C . ASP A 1 256 ? 6.909 -8.167 -23.042 1.00 93.31 256 ASP A C 1
ATOM 2212 O O . ASP A 1 256 ? 6.032 -8.395 -22.210 1.00 93.31 256 ASP A O 1
ATOM 2216 N N . LYS A 1 257 ? 8.145 -8.662 -22.902 1.00 93.25 257 LYS A N 1
ATOM 2217 C CA . LYS A 1 257 ? 8.543 -9.476 -21.742 1.00 93.25 257 LYS A CA 1
ATOM 2218 C C . LYS A 1 257 ? 8.490 -8.705 -20.437 1.00 93.25 257 LYS A C 1
ATOM 2220 O O . LYS A 1 257 ? 8.017 -9.245 -19.442 1.00 93.25 257 LYS A O 1
ATOM 2225 N N . ILE A 1 258 ? 8.976 -7.466 -20.427 1.00 93.00 258 ILE A N 1
ATOM 2226 C CA . ILE A 1 258 ? 8.934 -6.613 -19.235 1.00 93.00 258 ILE A CA 1
ATOM 2227 C C . ILE A 1 258 ? 7.479 -6.304 -18.870 1.00 93.00 258 ILE A C 1
ATOM 2229 O O . ILE A 1 258 ? 7.101 -6.487 -17.716 1.00 93.00 258 ILE A O 1
ATOM 2233 N N . ILE A 1 259 ? 6.653 -5.913 -19.847 1.00 94.69 259 ILE A N 1
ATOM 2234 C CA . ILE A 1 259 ? 5.217 -5.659 -19.652 1.00 94.69 259 ILE A CA 1
ATOM 2235 C C . ILE A 1 259 ? 4.522 -6.905 -19.098 1.00 94.69 259 ILE A C 1
ATOM 2237 O O . ILE A 1 259 ? 3.857 -6.838 -18.064 1.00 94.69 259 ILE A O 1
ATOM 2241 N N . GLY A 1 260 ? 4.721 -8.054 -19.747 1.00 94.19 260 GLY A N 1
ATOM 2242 C CA . GLY A 1 260 ? 4.155 -9.328 -19.319 1.00 94.19 260 GLY A CA 1
ATOM 2243 C C . GLY A 1 260 ? 4.566 -9.680 -17.894 1.00 94.19 260 GLY A C 1
ATOM 2244 O O . GLY A 1 260 ? 3.712 -10.045 -17.088 1.00 94.19 260 GLY A O 1
ATOM 2245 N N . LYS A 1 261 ? 5.846 -9.486 -17.546 1.00 94.44 261 LYS A N 1
ATOM 2246 C CA . LYS A 1 261 ? 6.345 -9.780 -16.201 1.00 94.44 261 LYS A CA 1
ATOM 2247 C C . LYS A 1 261 ? 5.789 -8.835 -15.141 1.00 94.44 261 LYS A C 1
ATOM 2249 O O . LYS A 1 261 ? 5.475 -9.284 -14.041 1.00 94.44 261 LYS A O 1
ATOM 2254 N N . ILE A 1 262 ? 5.629 -7.552 -15.460 1.00 93.69 262 ILE A N 1
ATOM 2255 C CA . ILE A 1 262 ? 4.983 -6.572 -14.577 1.00 93.69 262 ILE A CA 1
ATOM 2256 C C . ILE A 1 262 ? 3.541 -6.989 -14.301 1.00 93.69 262 ILE A C 1
ATOM 2258 O O . ILE A 1 262 ? 3.137 -7.020 -13.145 1.00 93.69 262 ILE A O 1
ATOM 2262 N N . VAL A 1 263 ? 2.774 -7.363 -15.325 1.00 92.94 263 VAL A N 1
ATOM 2263 C CA . VAL A 1 263 ? 1.381 -7.797 -15.137 1.00 92.94 263 VAL A CA 1
ATOM 2264 C C . VAL A 1 263 ? 1.308 -9.100 -14.335 1.00 92.94 263 VAL A C 1
ATOM 2266 O O . VAL A 1 263 ? 0.508 -9.191 -13.405 1.00 92.94 263 VAL A O 1
ATOM 2269 N N . GLU A 1 264 ? 2.162 -10.078 -14.651 1.00 92.44 264 GLU A N 1
ATOM 2270 C CA . GLU A 1 264 ? 2.253 -11.372 -13.954 1.00 92.44 264 GLU A CA 1
ATOM 2271 C C . GLU A 1 264 ? 2.538 -11.194 -12.456 1.00 92.44 264 GLU A C 1
ATOM 2273 O O . GLU A 1 264 ? 1.904 -11.827 -11.622 1.00 92.44 264 GLU A O 1
ATOM 2278 N N . THR A 1 265 ? 3.468 -10.302 -12.116 1.00 90.12 265 THR A N 1
ATOM 2279 C CA . THR A 1 265 ? 3.932 -10.071 -10.737 1.00 90.12 265 THR A CA 1
ATOM 2280 C C . THR A 1 265 ? 3.223 -8.907 -10.044 1.00 90.12 265 THR A C 1
ATOM 2282 O O . THR A 1 265 ? 3.668 -8.452 -8.990 1.00 90.12 265 THR A O 1
ATOM 2285 N N . LYS A 1 266 ? 2.164 -8.358 -10.658 1.00 89.31 266 LYS A N 1
ATOM 2286 C CA . LYS A 1 266 ? 1.448 -7.159 -10.181 1.00 89.31 266 LYS A CA 1
ATOM 2287 C C . LYS A 1 266 ? 2.389 -5.982 -9.863 1.00 89.31 266 LYS A C 1
ATOM 2289 O O . LYS A 1 266 ? 2.201 -5.248 -8.895 1.00 89.31 266 LYS A O 1
ATOM 2294 N N . GLY A 1 267 ? 3.413 -5.796 -10.692 1.00 88.31 267 GLY A N 1
ATOM 2295 C CA . GLY A 1 267 ? 4.441 -4.774 -10.528 1.00 88.31 267 GLY A CA 1
ATOM 2296 C C . GLY A 1 267 ? 5.529 -5.173 -9.539 1.00 88.31 267 GLY A C 1
ATOM 2297 O O . GLY A 1 267 ? 5.950 -4.334 -8.743 1.00 88.31 267 GLY A O 1
ATOM 2298 N N . PHE A 1 268 ? 5.965 -6.434 -9.590 1.00 88.19 268 PHE A N 1
ATOM 2299 C CA . PHE A 1 268 ? 6.984 -7.008 -8.707 1.00 88.19 268 PHE A CA 1
ATOM 2300 C C . PHE A 1 268 ? 6.628 -6.896 -7.221 1.00 88.19 268 PHE A C 1
ATOM 2302 O O . PHE A 1 268 ? 7.505 -6.732 -6.374 1.00 88.19 268 PHE A O 1
ATOM 2309 N N . VAL A 1 269 ? 5.331 -6.977 -6.917 1.00 80.69 269 VAL A N 1
ATOM 2310 C CA . VAL A 1 269 ? 4.865 -7.192 -5.549 1.00 80.69 269 VAL A CA 1
ATOM 2311 C C . VAL A 1 269 ? 5.166 -8.645 -5.224 1.00 80.69 269 VAL A C 1
ATOM 2313 O O . VAL A 1 269 ? 4.770 -9.542 -5.967 1.00 80.69 269 VAL A O 1
ATOM 2316 N N . GLU A 1 270 ? 5.881 -8.895 -4.134 1.00 64.81 270 GLU A N 1
ATOM 2317 C CA . GLU A 1 270 ? 5.980 -10.254 -3.615 1.00 64.81 270 GLU A CA 1
ATOM 2318 C C . GLU A 1 270 ? 4.579 -10.692 -3.167 1.00 64.81 270 GLU A C 1
ATOM 2320 O O . GLU A 1 270 ? 4.039 -10.179 -2.188 1.00 64.81 270 GLU A O 1
ATOM 2325 N N . GLU A 1 271 ? 3.953 -11.614 -3.903 1.00 47.53 271 GLU A N 1
ATOM 2326 C CA . GLU A 1 271 ? 2.793 -12.334 -3.387 1.00 47.53 271 GLU A CA 1
ATOM 2327 C C . GLU A 1 271 ? 3.304 -13.306 -2.329 1.00 47.53 271 GLU A C 1
ATOM 2329 O O . GLU A 1 271 ? 3.948 -14.311 -2.635 1.00 47.53 271 GLU A O 1
ATOM 2334 N N . TYR A 1 272 ? 3.072 -12.965 -1.066 1.00 46.12 272 TYR A N 1
ATOM 2335 C CA . TYR A 1 272 ? 3.459 -13.811 0.048 1.00 46.12 272 TYR A CA 1
ATOM 2336 C C . TYR A 1 272 ? 2.560 -15.050 0.054 1.00 46.12 272 TYR A C 1
ATOM 2338 O O . TYR A 1 272 ? 1.399 -14.991 0.452 1.00 46.12 272 TYR A O 1
ATOM 2346 N N . SER A 1 273 ? 3.088 -16.172 -0.434 1.00 34.88 273 SER A N 1
ATOM 2347 C CA . SER A 1 273 ? 2.502 -17.480 -0.175 1.00 34.88 273 SER A CA 1
ATOM 2348 C C . SER A 1 273 ? 2.611 -17.763 1.318 1.00 34.88 273 SER A C 1
ATOM 2350 O O . SER A 1 273 ? 3.718 -17.731 1.863 1.00 34.88 273 SER A O 1
ATOM 2352 N N . ASP A 1 274 ? 1.480 -18.061 1.955 1.00 33.12 274 ASP A N 1
ATOM 2353 C CA . ASP A 1 274 ? 1.439 -18.676 3.277 1.00 33.12 274 ASP A CA 1
ATOM 2354 C C . ASP A 1 274 ? 2.156 -20.034 3.196 1.00 33.12 274 ASP A C 1
ATOM 2356 O O . ASP A 1 274 ? 1.548 -21.066 2.913 1.00 33.12 274 ASP A O 1
ATOM 2360 N N . GLU A 1 275 ? 3.475 -20.050 3.388 1.00 30.66 275 GLU A N 1
ATOM 2361 C CA . GLU A 1 275 ? 4.176 -21.279 3.745 1.00 30.66 275 GLU A CA 1
ATOM 2362 C C . GLU A 1 275 ? 3.825 -21.578 5.207 1.00 30.66 275 GLU A C 1
ATOM 2364 O O . GLU A 1 275 ? 4.463 -21.099 6.147 1.00 30.66 275 GLU A O 1
ATOM 2369 N N . SER A 1 276 ? 2.714 -22.306 5.343 1.00 30.67 276 SER A N 1
ATOM 2370 C CA . SER A 1 276 ? 2.201 -22.971 6.543 1.00 30.67 276 SER A CA 1
ATOM 2371 C C . SER A 1 276 ? 3.181 -23.978 7.133 1.00 30.67 276 SER A C 1
ATOM 2373 O O . SER A 1 276 ? 3.726 -24.773 6.330 1.00 30.67 276 SER A O 1
#

Organism: NCBI:txid588596

Foldseek 3Di:
DAPCDVVLVVLVVFCCCQCPVVNHPDGRDQLQDCVVFPDDPPPQDPLVVQLVVLLCVQWVQFDDAGNLLRVLLVVLLVLPDDDPPPPDDDDPPCPPVVVVVVVSVVSNVVSLVSNLRNTDGNDRTPAYSQLSSQSSCLCSPPQQADPVRDGDDHDVSSCCSVVDPCCVPQVHDQDPVNLVLLVVLVQVVCVVVLAFHFPDADPVLSVLLRVCLSCQLVCPPPVNLVSLLVSLQRTHTDQQVSHPDNRLSVDPVNSVVSSVVCNVCSSSDPPDDPPD